Protein AF-A0A7Y8I7R6-F1 (afdb_monomer_lite)

Sequence (196 aa):
MGAFELSAIYGFSADNIWCAGAFVNDNPTPLPTFIHQSLIIHFNGTKWETINSPKGDLLTRLWGSASDDIWAWGMENSLFHYDGTSWIKDSIELSIPENGGFQITRICGTSGAAFATDVTLIDYVLNETHYFFTWNNNKWTKADSFVISSTSQEYKFGTRLWMPKDGYLLSYGSEGIFQWSGGGWQKNSTIIQLHV

Radius of gyration: 18.35 Å; chains: 1; bounding box: 47×37×50 Å

Foldseek 3Di:
DFDWDWQEKDAPDLQWIKTKFFGQDCPPPDPDDRLTWIWMWIGRNPDIDTADEDTDHTFNYKDAQDSQWIWTDDPPQAIWTRRNPYIDGAGADDDDPPQKDKDFQDWDDHVQKIKTWIWIDHPPFPKIKIWIWIDRNPHIDTQDIDIDHPVDHDDQFARYWDDDHPDWIWGQHPVGIWTDPPNGIDHDPPPDPPPD

Structure (mmCIF, N/CA/C/O backbone):
data_AF-A0A7Y8I7R6-F1
#
_entry.id   AF-A0A7Y8I7R6-F1
#
loop_
_atom_site.group_PDB
_atom_site.id
_atom_site.type_symbol
_atom_site.label_atom_id
_atom_site.label_alt_id
_atom_site.label_comp_id
_atom_site.label_asym_id
_atom_site.label_entity_id
_atom_site.label_seq_id
_atom_site.pdbx_PDB_ins_code
_atom_site.Cartn_x
_atom_site.Cartn_y
_atom_site.Cartn_z
_atom_site.occupancy
_atom_site.B_iso_or_equiv
_atom_site.auth_seq_id
_atom_site.auth_comp_id
_atom_site.auth_asym_id
_atom_site.auth_atom_id
_atom_site.pdbx_PDB_model_num
ATOM 1 N N . MET A 1 1 ? 20.461 -6.588 -21.588 1.00 49.81 1 MET A N 1
ATOM 2 C CA . MET A 1 1 ? 19.225 -6.355 -20.811 1.00 49.81 1 MET A CA 1
ATOM 3 C C . MET A 1 1 ? 19.657 -5.796 -19.475 1.00 49.81 1 MET A C 1
ATOM 5 O O . MET A 1 1 ? 20.556 -6.389 -18.892 1.00 49.81 1 MET A O 1
ATOM 9 N N . GLY A 1 2 ? 19.108 -4.655 -19.051 1.00 66.06 2 GLY A N 1
ATOM 10 C CA . GLY A 1 2 ? 19.310 -4.174 -17.681 1.00 66.06 2 GLY A CA 1
ATOM 11 C C . GLY A 1 2 ? 18.720 -5.174 -16.688 1.00 66.06 2 GLY A C 1
ATOM 12 O O . GLY A 1 2 ? 17.791 -5.908 -17.041 1.00 66.06 2 GLY A O 1
ATOM 13 N N . ALA A 1 3 ? 19.292 -5.252 -15.491 1.00 83.69 3 ALA A N 1
ATOM 14 C CA . ALA A 1 3 ? 18.741 -6.086 -14.433 1.00 83.69 3 ALA A CA 1
ATOM 15 C C . ALA A 1 3 ? 17.390 -5.512 -13.968 1.00 83.69 3 ALA A C 1
ATOM 17 O O . ALA A 1 3 ? 17.096 -4.332 -14.153 1.00 83.69 3 ALA A O 1
ATOM 18 N N . PHE A 1 4 ? 16.543 -6.348 -13.380 1.00 89.75 4 PHE A N 1
ATOM 19 C CA . PHE A 1 4 ? 15.326 -5.905 -12.708 1.00 8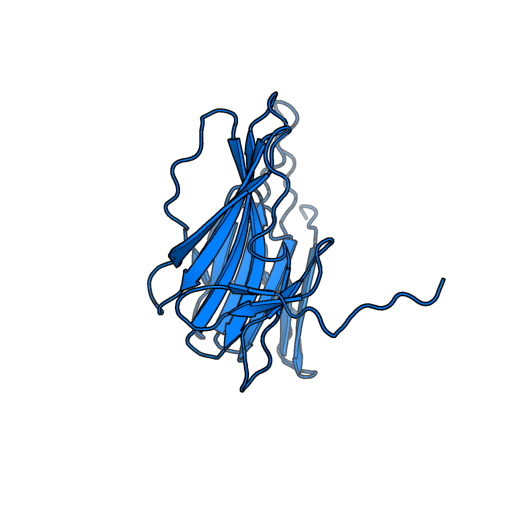9.75 4 PHE A CA 1
ATOM 20 C C . PHE A 1 4 ? 15.176 -6.664 -11.395 1.00 89.75 4 PHE A C 1
ATOM 22 O O . PHE A 1 4 ? 15.692 -7.773 -11.246 1.00 89.75 4 PHE A O 1
ATOM 29 N N . GLU A 1 5 ? 14.443 -6.068 -10.468 1.00 91.81 5 GLU A N 1
ATOM 30 C CA . GLU A 1 5 ? 14.040 -6.670 -9.206 1.00 91.81 5 GLU A CA 1
ATOM 31 C C . GLU A 1 5 ? 12.509 -6.668 -9.126 1.00 91.81 5 GLU A C 1
ATOM 33 O O . GLU A 1 5 ? 11.866 -5.691 -9.514 1.00 91.81 5 GLU A O 1
ATOM 38 N N . LEU A 1 6 ? 11.924 -7.759 -8.623 1.00 95.81 6 LEU A N 1
ATOM 39 C CA . LEU A 1 6 ? 10.518 -7.826 -8.221 1.00 95.81 6 LEU A CA 1
ATOM 40 C C . LEU A 1 6 ? 10.458 -8.012 -6.707 1.00 95.81 6 LEU A C 1
ATOM 42 O O . LEU A 1 6 ? 11.028 -8.966 -6.179 1.00 95.81 6 LEU A O 1
ATOM 46 N N . SER A 1 7 ? 9.741 -7.125 -6.026 1.00 96.56 7 SER A N 1
ATOM 47 C CA . SER A 1 7 ? 9.737 -7.040 -4.560 1.00 96.56 7 SER A CA 1
ATOM 48 C C . SER A 1 7 ? 8.344 -7.261 -3.958 1.00 96.56 7 SER A C 1
ATOM 50 O O . SER A 1 7 ? 8.217 -7.436 -2.745 1.00 96.56 7 SER A O 1
ATOM 52 N N . ALA A 1 8 ? 7.294 -7.277 -4.785 1.00 97.81 8 ALA A N 1
ATOM 53 C CA . ALA A 1 8 ? 5.924 -7.548 -4.364 1.00 97.81 8 ALA A CA 1
ATOM 54 C C . ALA A 1 8 ? 5.156 -8.383 -5.391 1.00 97.81 8 ALA A C 1
ATOM 56 O O . ALA A 1 8 ? 5.368 -8.256 -6.597 1.00 97.81 8 ALA A O 1
ATOM 57 N N . ILE A 1 9 ? 4.217 -9.187 -4.889 1.00 98.25 9 ILE A N 1
ATOM 58 C CA . ILE A 1 9 ? 3.255 -9.963 -5.673 1.00 98.25 9 ILE A CA 1
ATOM 59 C C . ILE A 1 9 ? 1.884 -9.915 -4.988 1.00 98.25 9 ILE A C 1
ATOM 61 O O . ILE A 1 9 ? 1.799 -9.993 -3.761 1.00 98.25 9 ILE A O 1
ATOM 65 N N . TYR A 1 10 ? 0.815 -9.779 -5.770 1.00 97.88 10 TYR A N 1
ATOM 66 C CA . TYR A 1 10 ? -0.568 -9.803 -5.296 1.00 97.88 10 TYR A CA 1
ATOM 67 C C . TYR A 1 10 ? -1.469 -10.483 -6.330 1.00 97.88 10 TYR A C 1
ATOM 69 O O . TYR A 1 10 ? -1.320 -10.242 -7.523 1.00 97.88 10 TYR A O 1
ATOM 77 N N . GLY A 1 11 ? -2.401 -11.333 -5.896 1.00 97.19 11 GLY A N 1
ATOM 78 C CA . GLY A 1 11 ? -3.273 -12.092 -6.795 1.00 97.19 11 GLY A CA 1
ATOM 79 C C . GLY A 1 11 ? -4.742 -11.991 -6.407 1.00 97.19 11 GLY A C 1
ATOM 80 O O . GLY A 1 11 ? -5.080 -12.118 -5.232 1.00 97.19 11 GLY A O 1
ATOM 81 N N . PHE A 1 12 ? -5.605 -11.805 -7.405 1.00 96.38 12 PHE A N 1
ATOM 82 C CA . PHE A 1 12 ? -7.066 -11.836 -7.254 1.00 96.38 12 PHE A CA 1
ATOM 83 C C . PHE A 1 12 ? -7.661 -13.187 -7.662 1.00 96.38 12 PHE A C 1
ATOM 85 O O . PHE A 1 12 ? -8.708 -13.591 -7.159 1.00 96.38 12 PHE A O 1
ATOM 92 N N . SER A 1 13 ? -6.996 -13.892 -8.577 1.00 97.44 13 SER A N 1
ATOM 93 C CA . SER A 1 13 ? -7.346 -15.235 -9.037 1.00 97.44 13 SER A CA 1
ATOM 94 C C . SER A 1 13 ? -6.110 -15.916 -9.635 1.00 97.44 13 SER A C 1
ATOM 96 O O . SER A 1 13 ? -5.041 -15.309 -9.716 1.00 97.44 13 SER A O 1
ATOM 98 N N . ALA A 1 14 ? -6.250 -17.167 -10.085 1.00 97.38 14 ALA A N 1
ATOM 99 C CA . ALA A 1 14 ? -5.183 -17.872 -10.803 1.00 97.38 14 ALA A CA 1
ATOM 100 C C . ALA A 1 14 ? -4.765 -17.166 -12.110 1.00 97.38 14 ALA A C 1
ATOM 102 O O . ALA A 1 14 ? -3.627 -17.319 -12.544 1.00 97.38 14 ALA A O 1
ATOM 103 N N . ASP A 1 15 ? -5.658 -16.349 -12.679 1.00 97.94 15 ASP A N 1
ATOM 104 C CA . ASP A 1 15 ? -5.482 -15.683 -13.972 1.00 97.94 15 ASP A CA 1
ATOM 105 C C . ASP A 1 15 ? -5.319 -14.162 -13.850 1.00 97.94 15 ASP A C 1
ATOM 107 O O . ASP A 1 15 ? -5.349 -13.443 -14.846 1.00 97.94 15 ASP A O 1
ATOM 111 N N . ASN A 1 16 ? -5.187 -13.645 -12.626 1.00 98.00 16 ASN A N 1
ATOM 112 C CA . ASN A 1 16 ? -5.031 -12.218 -12.379 1.00 98.00 16 ASN A CA 1
ATOM 113 C C . ASN A 1 16 ? -4.055 -11.992 -11.225 1.00 98.00 16 ASN A C 1
ATOM 115 O O . ASN A 1 16 ? -4.441 -11.996 -10.050 1.00 98.00 16 ASN A O 1
ATOM 119 N N . ILE A 1 17 ? -2.782 -11.828 -11.587 1.00 98.50 17 ILE A N 1
ATOM 120 C CA . ILE A 1 17 ? -1.671 -11.665 -10.647 1.00 98.50 17 ILE A CA 1
ATOM 121 C C . ILE A 1 17 ? -0.835 -10.461 -11.062 1.00 98.50 17 ILE A C 1
ATOM 123 O O . ILE A 1 17 ? -0.457 -10.324 -12.221 1.00 98.50 17 ILE A O 1
ATOM 127 N N . TRP A 1 18 ? -0.513 -9.609 -10.101 1.00 98.56 18 TRP A N 1
ATOM 128 C CA . TRP A 1 18 ? 0.294 -8.412 -10.271 1.00 98.56 18 TRP A CA 1
ATOM 129 C C . TRP A 1 18 ? 1.609 -8.561 -9.521 1.00 98.56 18 TRP A C 1
ATOM 131 O O . TRP A 1 18 ? 1.626 -9.003 -8.372 1.00 98.56 18 TRP A O 1
ATOM 141 N N . CYS A 1 19 ? 2.699 -8.150 -10.156 1.00 98.44 19 CYS A N 1
ATOM 142 C CA . CYS A 1 19 ? 4.016 -8.025 -9.551 1.00 98.44 19 CYS A CA 1
ATOM 143 C C . CYS A 1 19 ? 4.498 -6.581 -9.673 1.00 98.44 19 CYS A C 1
ATOM 145 O O . CYS A 1 19 ? 4.256 -5.927 -10.689 1.00 98.44 19 CYS A O 1
ATOM 147 N N . ALA A 1 20 ? 5.209 -6.105 -8.656 1.00 98.06 20 ALA A N 1
ATOM 148 C CA . ALA A 1 20 ? 5.811 -4.780 -8.655 1.00 98.06 20 ALA A CA 1
ATOM 149 C C . ALA A 1 20 ? 7.268 -4.833 -8.185 1.00 98.06 20 ALA A C 1
ATOM 151 O O . ALA A 1 20 ? 7.662 -5.725 -7.426 1.00 98.06 20 ALA A O 1
ATOM 152 N N . GLY A 1 21 ? 8.059 -3.879 -8.659 1.00 96.19 21 GLY A N 1
ATOM 153 C CA . GLY A 1 21 ? 9.476 -3.754 -8.346 1.00 96.19 21 GLY A CA 1
ATOM 154 C C . GLY A 1 21 ? 10.104 -2.585 -9.095 1.00 96.19 21 GLY A C 1
ATOM 155 O O . GLY A 1 21 ? 9.470 -1.537 -9.247 1.00 96.19 21 GLY A O 1
ATOM 156 N N . ALA A 1 22 ? 11.330 -2.767 -9.584 1.00 93.44 22 ALA A N 1
ATOM 157 C CA . ALA A 1 22 ? 12.017 -1.775 -10.405 1.00 93.44 22 ALA A CA 1
ATOM 158 C C . ALA A 1 22 ? 12.944 -2.397 -11.453 1.00 93.44 22 ALA A C 1
ATOM 160 O O . ALA A 1 22 ? 13.503 -3.478 -11.273 1.00 93.44 22 ALA A O 1
ATOM 161 N N . PHE A 1 23 ? 13.169 -1.655 -12.534 1.00 89.62 23 PHE A N 1
ATOM 162 C CA . PHE A 1 23 ? 14.374 -1.816 -13.334 1.00 89.62 23 PHE A CA 1
ATOM 163 C C . PHE A 1 23 ? 15.576 -1.290 -12.552 1.00 89.62 23 PHE A C 1
ATOM 165 O O . PHE A 1 23 ? 15.547 -0.178 -12.020 1.00 89.62 23 PHE A O 1
ATOM 172 N N . VAL A 1 24 ? 16.638 -2.087 -12.525 1.00 81.31 24 VAL A N 1
ATOM 173 C CA . VAL A 1 24 ? 17.928 -1.732 -11.946 1.00 81.31 24 VAL A CA 1
ATOM 174 C C . VAL A 1 24 ? 18.811 -1.269 -13.095 1.00 81.31 24 VAL A C 1
ATOM 176 O O . VAL A 1 24 ? 19.348 -2.068 -13.866 1.00 81.31 24 VAL A O 1
ATOM 179 N N . ASN A 1 25 ? 18.907 0.048 -13.243 1.00 72.31 25 ASN A N 1
ATOM 180 C CA . ASN A 1 25 ? 19.838 0.659 -14.177 1.00 72.31 25 ASN A CA 1
ATOM 181 C C . ASN A 1 25 ? 21.096 1.073 -13.410 1.00 72.31 25 ASN A C 1
ATOM 183 O O . ASN A 1 25 ? 21.011 1.817 -12.429 1.00 72.31 25 ASN A O 1
ATOM 187 N N . ASP A 1 26 ? 22.256 0.633 -13.888 1.00 62.47 26 ASP A N 1
ATOM 188 C CA . ASP A 1 26 ? 23.538 1.132 -13.405 1.00 62.47 26 ASP A CA 1
ATOM 189 C C . ASP A 1 26 ? 23.721 2.572 -13.903 1.00 62.47 26 ASP A C 1
ATOM 191 O O . ASP A 1 26 ? 23.747 2.811 -15.113 1.00 62.47 26 ASP A O 1
ATOM 195 N N . ASN A 1 27 ? 23.862 3.545 -12.998 1.00 57.94 27 ASN A N 1
ATOM 196 C CA . ASN A 1 27 ? 24.415 4.844 -13.367 1.00 57.94 27 ASN A CA 1
ATOM 197 C C . ASN A 1 27 ? 25.946 4.765 -13.250 1.00 57.94 27 ASN A C 1
ATOM 199 O O . ASN A 1 27 ? 26.466 4.643 -12.137 1.00 57.94 27 ASN A O 1
ATOM 203 N N . PRO A 1 28 ? 26.694 4.813 -14.366 1.00 56.56 28 PRO A N 1
ATOM 204 C CA . PRO A 1 28 ? 28.130 4.573 -14.331 1.00 56.56 28 PRO A CA 1
ATOM 205 C C . PRO A 1 28 ? 28.930 5.677 -13.621 1.00 56.56 28 PRO A C 1
ATOM 207 O O . PRO A 1 28 ? 30.073 5.416 -13.254 1.00 56.56 28 PRO A O 1
ATOM 210 N N . THR A 1 29 ? 28.384 6.882 -13.389 1.00 62.47 29 THR A N 1
ATOM 211 C CA . THR A 1 29 ? 29.135 7.981 -12.744 1.00 62.47 29 THR A CA 1
ATOM 212 C C . THR A 1 29 ? 28.234 9.091 -12.165 1.00 62.47 29 THR A C 1
ATOM 214 O O . THR A 1 29 ? 27.512 9.702 -12.958 1.00 62.47 29 THR A O 1
ATOM 217 N N . PRO A 1 30 ? 28.341 9.486 -10.870 1.00 58.22 30 PRO A N 1
ATOM 218 C CA . PRO A 1 30 ? 29.069 8.882 -9.738 1.00 58.22 30 PRO A CA 1
ATOM 219 C C . PRO A 1 30 ? 28.189 8.002 -8.807 1.00 58.22 30 PRO A C 1
ATOM 221 O O . PRO A 1 30 ? 26.963 8.104 -8.800 1.00 58.22 30 PRO A O 1
ATOM 224 N N . LEU A 1 31 ? 28.839 7.140 -8.006 1.00 53.91 31 LEU A N 1
ATOM 225 C CA . LEU A 1 31 ? 28.222 6.165 -7.082 1.00 53.91 31 LEU A CA 1
ATOM 226 C C . LEU A 1 31 ? 27.650 6.791 -5.785 1.00 53.91 31 LEU A C 1
ATOM 228 O O . LEU A 1 31 ? 28.237 7.753 -5.290 1.00 53.91 31 LEU A O 1
ATOM 232 N N . PRO A 1 32 ? 26.627 6.172 -5.151 1.00 50.09 32 PRO A N 1
ATOM 233 C CA . PRO A 1 32 ? 25.745 5.134 -5.681 1.00 50.09 32 PRO A CA 1
ATOM 234 C C . PRO A 1 32 ? 24.458 5.788 -6.208 1.00 50.09 32 PRO A C 1
ATOM 236 O O . PRO A 1 32 ? 23.765 6.487 -5.479 1.00 50.09 32 PRO A O 1
ATOM 239 N N . THR A 1 33 ? 24.126 5.587 -7.479 1.00 53.28 33 THR A N 1
ATOM 240 C CA . THR A 1 33 ? 22.912 6.159 -8.081 1.00 53.28 33 THR A CA 1
ATOM 241 C C . THR A 1 33 ? 22.178 5.080 -8.865 1.00 53.28 33 THR A C 1
ATOM 243 O O . THR A 1 33 ? 22.055 5.155 -10.084 1.00 53.28 33 THR A O 1
ATOM 246 N N . PHE A 1 34 ? 21.701 4.037 -8.175 1.00 55.78 34 PHE A N 1
ATOM 247 C CA . PHE A 1 34 ? 20.633 3.226 -8.757 1.00 55.78 34 PHE A CA 1
ATOM 248 C C . PHE A 1 34 ? 19.481 4.181 -9.061 1.00 55.78 34 PHE A C 1
ATOM 250 O O . PHE A 1 34 ? 18.872 4.731 -8.149 1.00 55.78 34 PHE A O 1
ATOM 257 N N . ILE A 1 35 ? 19.219 4.432 -10.341 1.00 65.44 35 ILE A N 1
ATOM 258 C CA . ILE A 1 35 ? 17.983 5.088 -10.751 1.00 65.44 35 ILE A CA 1
ATOM 259 C C . ILE A 1 35 ? 16.966 3.973 -10.936 1.00 65.44 35 ILE A C 1
ATOM 261 O O . ILE A 1 35 ? 16.763 3.459 -12.041 1.00 65.44 35 ILE A O 1
ATOM 265 N N . HIS A 1 36 ? 16.389 3.528 -9.820 1.00 75.19 36 HIS A N 1
ATOM 266 C CA . HIS A 1 36 ? 15.265 2.616 -9.894 1.00 75.19 36 HIS A CA 1
ATOM 267 C C . HIS A 1 36 ? 14.171 3.289 -10.711 1.00 75.19 36 HIS A C 1
ATOM 269 O O . HIS A 1 36 ? 13.763 4.418 -10.445 1.00 75.19 36 HIS A O 1
ATOM 275 N N . GLN A 1 37 ? 13.723 2.586 -11.741 1.00 88.50 37 GLN A N 1
ATOM 276 C CA . GLN A 1 37 ? 12.507 2.940 -12.443 1.00 88.50 37 GLN A CA 1
ATOM 277 C C . GLN A 1 37 ? 11.466 1.897 -12.078 1.00 88.50 37 GLN A C 1
ATOM 279 O O . GLN A 1 37 ? 11.657 0.719 -12.374 1.00 88.50 37 GLN A O 1
ATOM 284 N N . SER A 1 38 ? 10.377 2.339 -11.458 1.00 93.31 38 SER A N 1
ATOM 285 C CA . SER A 1 38 ? 9.219 1.517 -11.119 1.00 93.31 38 SER A CA 1
ATOM 286 C C . SER A 1 38 ? 8.830 0.564 -12.256 1.00 93.31 38 SER A C 1
ATOM 288 O O . SER A 1 38 ? 8.756 0.948 -13.427 1.00 93.31 38 SER A O 1
ATOM 290 N N . LEU A 1 39 ? 8.577 -0.690 -11.889 1.00 95.56 39 LEU A N 1
ATOM 291 C CA . LEU A 1 39 ? 8.193 -1.773 -12.788 1.00 95.56 39 LEU A CA 1
ATOM 292 C C . LEU A 1 39 ? 6.917 -2.426 -12.265 1.00 95.56 39 LEU A C 1
ATOM 294 O O . LEU A 1 39 ? 6.850 -2.809 -11.097 1.00 95.56 39 LEU A O 1
ATOM 298 N N . ILE A 1 40 ? 5.933 -2.589 -13.149 1.00 97.75 40 ILE A N 1
ATOM 299 C CA . ILE A 1 40 ? 4.712 -3.353 -12.899 1.00 97.75 40 ILE A CA 1
ATOM 300 C C . ILE A 1 40 ? 4.573 -4.418 -13.986 1.00 97.75 40 ILE A C 1
ATOM 302 O O . ILE A 1 40 ? 4.748 -4.138 -15.174 1.00 97.75 40 ILE A O 1
ATOM 306 N N . ILE A 1 41 ? 4.269 -5.648 -13.577 1.00 97.88 41 ILE A N 1
ATOM 307 C CA . ILE A 1 41 ? 4.030 -6.785 -14.471 1.00 97.88 41 ILE A CA 1
ATOM 308 C C . ILE A 1 41 ? 2.698 -7.430 -14.093 1.00 97.88 41 ILE A C 1
ATOM 310 O O . ILE A 1 41 ? 2.410 -7.607 -12.910 1.00 97.88 41 ILE A O 1
ATOM 314 N N . HIS A 1 42 ? 1.899 -7.804 -15.088 1.00 98.38 42 HIS A N 1
ATOM 315 C CA . HIS A 1 42 ? 0.607 -8.462 -14.904 1.00 98.38 42 HIS A CA 1
ATOM 316 C C . HIS A 1 42 ? 0.577 -9.822 -15.599 1.00 98.38 42 HIS A C 1
ATOM 318 O O . HIS A 1 42 ? 1.025 -9.955 -16.738 1.00 98.38 42 HIS A O 1
ATOM 324 N N . PHE A 1 43 ? 0.055 -10.831 -14.909 1.00 98.50 43 PHE A N 1
ATOM 325 C CA . PHE A 1 43 ? -0.324 -12.114 -15.480 1.00 98.50 43 PHE A CA 1
ATOM 326 C C . PHE A 1 43 ? -1.822 -12.126 -15.746 1.00 98.50 43 PHE A C 1
ATOM 328 O O . PHE A 1 43 ? -2.617 -11.964 -14.820 1.00 98.50 43 PHE A O 1
ATOM 335 N N . ASN A 1 44 ? -2.185 -12.377 -17.000 1.00 96.81 44 ASN A N 1
ATOM 336 C CA . ASN A 1 44 ? -3.571 -12.375 -17.472 1.00 96.81 44 ASN A CA 1
ATOM 337 C C . ASN A 1 44 ? -4.178 -13.786 -17.635 1.00 96.81 44 ASN A C 1
ATOM 339 O O . ASN A 1 44 ? -5.128 -13.960 -18.396 1.00 96.81 44 ASN A O 1
ATOM 343 N N . GLY A 1 45 ? -3.574 -14.810 -17.022 1.00 97.62 45 GLY A N 1
ATOM 344 C CA . GLY A 1 45 ? -3.966 -16.218 -17.186 1.00 97.62 45 GLY A CA 1
ATOM 345 C C . GLY A 1 45 ? -3.208 -16.962 -18.283 1.00 97.62 45 GLY A C 1
ATOM 346 O O . GLY A 1 45 ? -3.162 -18.189 -18.283 1.00 97.62 45 GLY A O 1
ATOM 347 N N . THR A 1 46 ? -2.557 -16.245 -19.205 1.00 98.06 46 THR A N 1
ATOM 348 C CA . THR A 1 46 ? -1.832 -16.873 -20.326 1.00 98.06 46 THR A CA 1
ATOM 349 C C . THR A 1 46 ? -0.379 -16.435 -20.440 1.00 98.06 46 THR A C 1
ATOM 351 O O . THR A 1 46 ? 0.476 -17.232 -20.825 1.00 98.06 46 THR A O 1
ATOM 354 N N . LYS A 1 47 ? -0.072 -15.182 -20.095 1.00 98.19 47 LYS A N 1
ATOM 355 C CA . LYS A 1 47 ? 1.276 -14.614 -20.188 1.00 98.19 47 LYS A CA 1
ATOM 356 C C . LYS A 1 47 ? 1.488 -13.512 -19.160 1.00 98.19 47 LYS A C 1
ATOM 358 O O . LYS A 1 47 ? 0.533 -12.898 -18.691 1.00 98.19 47 LYS A O 1
ATOM 363 N N . TRP A 1 48 ? 2.758 -13.278 -18.850 1.00 98.12 48 TRP A N 1
ATOM 364 C CA . TRP A 1 48 ? 3.224 -12.123 -18.093 1.00 98.12 48 TRP A CA 1
ATOM 365 C C . TRP A 1 48 ? 3.549 -10.979 -19.050 1.00 98.12 48 TRP A C 1
ATOM 367 O O . TRP A 1 48 ? 4.237 -11.194 -20.049 1.00 98.12 48 TRP A O 1
ATOM 377 N N . GLU A 1 49 ? 3.086 -9.773 -18.738 1.00 97.50 49 GLU A N 1
ATOM 378 C CA . GLU A 1 49 ? 3.316 -8.578 -19.550 1.00 97.50 49 GLU A CA 1
ATOM 379 C C . GLU A 1 49 ? 3.737 -7.402 -18.676 1.00 97.50 49 GLU A C 1
ATOM 381 O O . GLU A 1 49 ? 3.168 -7.172 -17.609 1.00 97.50 49 GLU A O 1
ATOM 386 N N . THR A 1 50 ? 4.732 -6.640 -19.131 1.00 96.56 50 THR A N 1
ATOM 387 C CA . THR A 1 50 ? 5.059 -5.349 -18.520 1.00 96.56 50 THR A CA 1
ATOM 388 C C . THR A 1 50 ? 3.929 -4.367 -18.792 1.00 96.56 50 THR A C 1
ATOM 390 O O . THR A 1 50 ? 3.510 -4.196 -19.937 1.00 96.56 50 THR A O 1
ATOM 393 N N . ILE A 1 51 ? 3.463 -3.704 -17.739 1.00 96.94 51 ILE A N 1
ATOM 394 C CA . ILE A 1 51 ? 2.389 -2.721 -17.808 1.00 96.94 51 ILE A CA 1
ATOM 395 C C . ILE A 1 51 ? 2.986 -1.319 -17.779 1.00 96.94 51 ILE A C 1
ATOM 397 O O . ILE A 1 51 ? 3.887 -1.026 -16.992 1.00 96.94 51 ILE A O 1
ATOM 401 N N . ASN A 1 52 ? 2.471 -0.440 -18.639 1.00 94.50 52 ASN A N 1
ATOM 402 C CA . ASN A 1 52 ? 2.825 0.972 -18.596 1.00 94.50 52 ASN A CA 1
ATOM 403 C C . ASN A 1 52 ? 2.361 1.570 -17.265 1.00 94.50 52 ASN A C 1
ATOM 405 O O . ASN A 1 52 ? 1.175 1.536 -16.938 1.00 94.50 52 ASN A O 1
ATOM 409 N N . SER A 1 53 ? 3.300 2.149 -16.525 1.00 94.50 53 SER A N 1
ATOM 410 C CA . SER A 1 53 ? 3.044 2.813 -15.253 1.00 94.50 53 SER A CA 1
ATOM 411 C C . SER A 1 53 ? 3.744 4.172 -15.199 1.00 94.50 53 SER A C 1
ATOM 413 O O . SER A 1 53 ? 4.683 4.421 -15.967 1.00 94.50 53 SER A O 1
ATOM 415 N N . PRO A 1 54 ? 3.346 5.057 -14.272 1.00 93.88 54 PRO A N 1
ATOM 416 C CA . PRO A 1 54 ? 4.096 6.265 -13.981 1.00 93.88 54 PRO A CA 1
ATOM 417 C C . PRO A 1 54 ? 5.541 5.949 -13.592 1.00 93.88 54 PRO A C 1
ATOM 419 O O . PRO A 1 54 ? 5.871 4.835 -13.173 1.00 93.88 54 PRO A O 1
ATOM 422 N N . LYS A 1 55 ? 6.402 6.964 -13.702 1.00 90.06 55 LYS A N 1
ATOM 423 C CA . LYS A 1 55 ? 7.788 6.884 -13.236 1.00 90.06 55 LYS A CA 1
ATOM 424 C C . LYS A 1 55 ? 7.866 7.149 -11.728 1.00 90.06 55 LYS A C 1
ATOM 426 O O . LYS A 1 55 ? 7.369 8.166 -11.226 1.00 90.06 55 LYS A O 1
ATOM 431 N N . GLY A 1 56 ? 8.539 6.251 -11.030 1.00 89.75 56 GLY A N 1
ATOM 432 C CA . GLY A 1 56 ? 8.902 6.339 -9.620 1.00 89.75 56 GLY A CA 1
ATOM 433 C C . GLY A 1 56 ? 10.079 5.416 -9.327 1.00 89.75 56 GLY A C 1
ATOM 434 O O . GLY A 1 56 ? 10.703 4.912 -10.260 1.00 89.75 56 GLY A O 1
ATOM 435 N N . ASP A 1 57 ? 10.352 5.215 -8.046 1.00 91.12 57 ASP A N 1
ATOM 436 C CA . ASP A 1 57 ? 11.420 4.353 -7.538 1.00 91.12 57 ASP A CA 1
ATOM 437 C C . ASP A 1 57 ? 10.899 2.918 -7.305 1.00 91.12 57 ASP A C 1
ATOM 439 O O . ASP A 1 57 ? 9.828 2.531 -7.789 1.00 91.12 57 ASP A O 1
ATOM 443 N N . LEU A 1 58 ? 11.655 2.112 -6.564 1.00 92.88 58 LEU A N 1
ATOM 444 C CA . LEU A 1 58 ? 11.345 0.746 -6.187 1.00 92.88 58 LEU A CA 1
ATOM 445 C C . LEU A 1 58 ? 9.990 0.636 -5.488 1.00 92.88 58 LEU A C 1
ATOM 447 O O . LEU A 1 58 ? 9.802 1.094 -4.357 1.00 92.88 58 LEU A O 1
ATOM 451 N N . LEU A 1 59 ? 9.063 -0.060 -6.146 1.00 95.94 59 LEU A N 1
ATOM 452 C CA . LEU A 1 59 ? 7.788 -0.471 -5.570 1.00 95.94 59 LEU A CA 1
ATOM 453 C C . LEU A 1 59 ? 8.000 -1.746 -4.756 1.00 95.94 59 LEU A C 1
ATOM 455 O O . LEU A 1 59 ? 8.348 -2.793 -5.294 1.00 95.94 59 LEU A O 1
ATOM 459 N N . THR A 1 60 ? 7.779 -1.668 -3.448 1.00 96.56 60 THR A N 1
ATOM 460 C CA . THR A 1 60 ? 8.064 -2.783 -2.532 1.00 96.56 60 THR A CA 1
ATOM 461 C C . THR A 1 60 ? 6.809 -3.484 -2.039 1.00 96.56 60 THR A C 1
ATOM 463 O O . THR A 1 60 ? 6.908 -4.508 -1.360 1.00 96.56 60 THR A O 1
ATOM 466 N N . ARG A 1 61 ? 5.621 -2.945 -2.326 1.00 97.06 61 ARG A N 1
ATOM 467 C CA . ARG A 1 61 ? 4.347 -3.446 -1.810 1.00 97.06 61 ARG A CA 1
ATOM 468 C C . ARG A 1 61 ? 3.234 -3.308 -2.842 1.00 97.06 61 ARG A C 1
ATOM 470 O O . ARG A 1 61 ? 3.228 -2.376 -3.641 1.00 97.06 61 ARG A O 1
ATOM 477 N N . LEU A 1 62 ? 2.283 -4.234 -2.755 1.00 97.88 62 LEU A N 1
ATOM 478 C CA . LEU A 1 62 ? 1.026 -4.240 -3.493 1.00 97.88 62 LEU A CA 1
ATOM 479 C C . LEU A 1 62 ? -0.122 -4.566 -2.538 1.00 97.88 62 LEU A C 1
ATOM 481 O O . LEU A 1 62 ? 0.029 -5.376 -1.619 1.00 97.88 62 LEU A O 1
ATOM 485 N N . TRP A 1 63 ? -1.273 -3.963 -2.791 1.00 96.56 63 TRP A N 1
ATOM 486 C CA . TRP A 1 63 ? -2.555 -4.316 -2.194 1.00 96.56 63 TRP A CA 1
ATOM 487 C C . TRP A 1 63 ? -3.662 -3.970 -3.188 1.00 96.56 63 TRP A C 1
ATOM 489 O O . TRP A 1 63 ? -3.518 -3.006 -3.925 1.00 96.56 63 TRP A O 1
ATOM 499 N N . GLY A 1 64 ? -4.777 -4.693 -3.202 1.00 94.88 64 GLY A N 1
ATOM 500 C CA . GLY A 1 64 ? -5.954 -4.230 -3.930 1.00 94.88 64 GLY A CA 1
ATOM 501 C C . GLY A 1 64 ? -7.247 -4.765 -3.344 1.00 94.88 64 GLY A C 1
ATOM 502 O O . GLY A 1 64 ? -7.275 -5.836 -2.733 1.00 94.88 64 GLY A O 1
ATOM 503 N N . SER A 1 65 ? -8.313 -3.989 -3.506 1.00 92.62 65 SER A N 1
ATOM 504 C CA . SER A 1 65 ? -9.656 -4.341 -3.037 1.00 92.62 65 SER A CA 1
ATOM 505 C C . SER A 1 65 ? -10.433 -5.143 -4.086 1.00 92.62 65 SER A C 1
ATOM 507 O O . SER A 1 65 ? -11.280 -5.973 -3.743 1.00 92.62 65 SER A O 1
ATOM 509 N N . ALA A 1 66 ? -10.111 -4.912 -5.358 1.00 93.81 66 ALA A N 1
ATOM 510 C CA . ALA A 1 66 ? -10.680 -5.545 -6.534 1.00 93.81 66 ALA A CA 1
ATOM 511 C C . ALA A 1 66 ? -9.664 -5.498 -7.689 1.00 93.81 66 ALA A C 1
ATOM 513 O O . ALA A 1 66 ? -8.654 -4.798 -7.619 1.00 93.81 66 ALA A O 1
ATOM 514 N N . SER A 1 67 ? -9.916 -6.252 -8.763 1.00 95.06 67 SER A N 1
ATOM 515 C CA . SER A 1 67 ? -9.016 -6.310 -9.928 1.00 95.06 67 SER A CA 1
ATOM 516 C C . SER A 1 67 ? -8.852 -4.978 -10.668 1.00 95.06 67 SER A C 1
ATOM 518 O O . SER A 1 67 ? -7.982 -4.863 -11.527 1.00 95.06 67 SER A O 1
ATOM 520 N N . ASP A 1 68 ? -9.709 -4.013 -10.363 1.00 94.44 68 ASP A N 1
ATOM 521 C CA . ASP A 1 68 ? -9.790 -2.660 -10.901 1.00 94.44 68 ASP A CA 1
ATOM 522 C C . ASP A 1 68 ? -9.513 -1.571 -9.847 1.00 94.44 68 ASP A C 1
ATOM 524 O O . ASP A 1 68 ? -9.718 -0.396 -10.118 1.00 94.44 68 ASP A O 1
ATOM 528 N N . ASP A 1 69 ? -9.029 -1.941 -8.659 1.00 95.06 69 ASP A N 1
ATOM 529 C CA . ASP A 1 69 ? -8.670 -1.005 -7.587 1.00 95.06 69 ASP A CA 1
ATOM 530 C C . ASP A 1 69 ? -7.460 -1.554 -6.819 1.00 95.06 69 ASP A C 1
ATOM 532 O O . ASP A 1 69 ? -7.582 -2.369 -5.892 1.00 95.06 69 ASP A O 1
ATOM 536 N N . ILE A 1 70 ? -6.267 -1.156 -7.274 1.00 96.94 70 ILE A N 1
ATOM 537 C CA . ILE A 1 70 ? -4.979 -1.696 -6.816 1.00 96.94 70 ILE A CA 1
ATOM 538 C C . ILE A 1 70 ? -4.039 -0.554 -6.455 1.00 96.94 70 ILE A C 1
ATOM 540 O O . ILE A 1 70 ? -3.861 0.388 -7.213 1.00 96.94 70 ILE A O 1
ATOM 544 N N . TRP A 1 71 ? -3.364 -0.676 -5.325 1.00 97.50 71 TRP A N 1
ATOM 545 C CA . TRP A 1 71 ? -2.341 0.240 -4.855 1.00 97.50 71 TRP A CA 1
ATOM 546 C C . TRP A 1 71 ? -0.968 -0.424 -4.890 1.00 97.50 71 TRP A C 1
ATOM 548 O O . TRP A 1 71 ? -0.787 -1.543 -4.403 1.00 97.50 71 TRP A O 1
ATOM 558 N N . ALA A 1 72 ? 0.016 0.299 -5.414 1.00 97.94 72 ALA A N 1
ATOM 559 C CA . ALA A 1 72 ? 1.426 -0.061 -5.362 1.00 97.94 72 ALA A CA 1
ATOM 560 C C . ALA A 1 72 ? 2.198 1.057 -4.669 1.00 97.94 72 ALA A C 1
ATOM 562 O O . ALA A 1 72 ? 1.995 2.228 -4.978 1.00 97.94 72 ALA A O 1
ATOM 563 N N . TRP A 1 73 ? 3.091 0.724 -3.741 1.00 96.50 73 TRP A N 1
ATOM 564 C CA . TRP A 1 73 ? 3.896 1.747 -3.076 1.00 96.50 73 TRP A CA 1
ATOM 565 C C . TRP A 1 73 ? 5.288 1.259 -2.691 1.00 96.50 73 TRP A C 1
ATOM 567 O O . TRP A 1 73 ? 5.567 0.055 -2.648 1.00 96.50 73 TRP A O 1
ATOM 577 N N . GLY A 1 74 ? 6.187 2.203 -2.424 1.00 93.50 74 GLY A N 1
ATOM 578 C CA . GLY A 1 74 ? 7.563 1.899 -2.057 1.00 93.50 74 GLY A CA 1
ATOM 579 C C . GLY A 1 74 ? 8.409 3.126 -1.741 1.00 93.50 74 GLY A C 1
ATOM 580 O O . GLY A 1 74 ? 7.962 4.014 -1.020 1.00 93.50 74 GLY A O 1
ATOM 581 N N . MET A 1 75 ? 9.655 3.124 -2.213 1.00 89.00 75 MET A N 1
ATOM 582 C CA . MET A 1 75 ? 10.662 4.139 -1.883 1.00 89.00 75 MET A CA 1
ATOM 583 C C . MET A 1 75 ? 10.351 5.505 -2.514 1.00 89.00 75 MET A C 1
ATOM 585 O O . MET A 1 75 ? 9.557 5.598 -3.455 1.00 89.00 75 MET A O 1
ATOM 589 N N . GLU A 1 76 ? 10.981 6.565 -1.991 1.00 84.12 76 GLU A N 1
ATOM 590 C CA . GLU A 1 76 ? 10.932 7.931 -2.548 1.00 84.12 76 GLU A CA 1
ATOM 591 C C . GLU A 1 76 ? 9.499 8.438 -2.805 1.00 84.12 76 GLU A C 1
ATOM 593 O O . GLU A 1 76 ? 9.189 9.022 -3.847 1.00 84.12 76 GLU A O 1
ATOM 598 N N . ASN A 1 77 ? 8.582 8.160 -1.869 1.00 81.19 77 ASN A N 1
ATOM 599 C CA . ASN A 1 77 ? 7.161 8.520 -1.965 1.00 81.19 77 ASN A CA 1
ATOM 600 C C . ASN A 1 77 ? 6.462 7.983 -3.228 1.00 81.19 77 ASN A C 1
ATOM 602 O O . ASN A 1 77 ? 5.494 8.569 -3.718 1.00 81.19 77 ASN A O 1
ATOM 606 N N . SER A 1 78 ? 6.942 6.864 -3.775 1.00 91.69 78 SER A N 1
ATOM 607 C CA . SER A 1 78 ? 6.274 6.183 -4.880 1.00 91.69 78 SER A CA 1
ATOM 608 C C . SER A 1 78 ? 4.977 5.568 -4.368 1.00 91.69 78 SER A C 1
ATOM 610 O O . SER A 1 78 ? 5.008 4.609 -3.599 1.00 91.69 78 SER A O 1
ATOM 612 N N . LEU A 1 79 ? 3.847 6.134 -4.789 1.00 95.50 79 LEU A N 1
ATOM 613 C CA . LEU A 1 79 ? 2.495 5.690 -4.467 1.00 95.50 79 LEU A CA 1
ATOM 614 C C . LEU A 1 79 ? 1.658 5.734 -5.741 1.00 95.50 79 LEU A C 1
ATOM 616 O O . LEU A 1 79 ? 1.408 6.815 -6.268 1.00 95.50 79 LEU A O 1
ATOM 620 N N . PHE A 1 80 ? 1.266 4.577 -6.259 1.00 96.81 80 PHE A N 1
ATOM 621 C CA . PHE A 1 80 ? 0.492 4.457 -7.489 1.00 96.81 80 PHE A CA 1
ATOM 622 C C . PHE A 1 80 ? -0.848 3.772 -7.227 1.00 96.81 80 PHE A C 1
ATOM 624 O O . PHE A 1 80 ? -0.921 2.834 -6.430 1.00 96.81 80 PHE A O 1
ATOM 631 N N . HIS A 1 81 ? -1.871 4.202 -7.961 1.00 96.69 81 HIS A N 1
ATOM 632 C CA . HIS A 1 81 ? -3.217 3.636 -7.949 1.00 96.69 81 HIS A CA 1
ATOM 633 C C . HIS A 1 81 ? -3.603 3.161 -9.349 1.00 96.69 81 HIS A C 1
ATOM 635 O O . HIS A 1 81 ? -3.420 3.886 -10.323 1.00 96.69 81 HIS A O 1
ATOM 641 N N . TYR A 1 82 ? -4.091 1.932 -9.460 1.00 96.69 82 TYR A N 1
ATOM 642 C CA . TYR A 1 82 ? -4.716 1.393 -10.658 1.00 96.69 82 TYR A CA 1
ATOM 643 C C . TYR A 1 82 ? -6.221 1.588 -10.551 1.00 96.69 82 TYR A C 1
ATOM 645 O O . TYR A 1 82 ? -6.848 1.000 -9.671 1.00 96.69 82 TYR A O 1
ATOM 653 N N . ASP A 1 83 ? -6.781 2.371 -11.467 1.00 93.69 83 ASP A N 1
ATOM 654 C CA . ASP A 1 83 ? -8.198 2.755 -11.485 1.00 93.69 83 ASP A CA 1
ATOM 655 C C . ASP A 1 83 ? -9.088 1.816 -12.324 1.00 93.69 83 ASP A C 1
ATOM 657 O O . ASP A 1 83 ? -10.200 2.172 -12.717 1.00 93.69 83 ASP A O 1
ATOM 661 N N . GLY A 1 84 ? -8.566 0.640 -12.687 1.00 94.50 84 GLY A N 1
ATOM 662 C CA . GLY A 1 84 ? -9.222 -0.298 -13.597 1.00 94.50 84 GLY A CA 1
ATOM 663 C C . GLY A 1 84 ? -8.836 -0.117 -15.059 1.00 94.50 84 GLY A C 1
ATOM 664 O O . GLY A 1 84 ? -9.051 -1.032 -15.857 1.00 94.50 84 GLY A O 1
ATOM 665 N N . THR A 1 85 ? -8.213 1.009 -15.407 1.00 95.12 85 THR A N 1
ATOM 666 C CA . THR A 1 85 ? -7.796 1.319 -16.779 1.00 95.12 85 THR A CA 1
ATOM 667 C C . THR A 1 85 ? -6.311 1.634 -16.892 1.00 95.12 85 THR A C 1
ATOM 669 O O . THR A 1 85 ? -5.659 1.200 -17.844 1.00 95.12 85 THR A O 1
ATOM 672 N N . SER A 1 86 ? -5.753 2.372 -15.934 1.00 96.06 86 SER A N 1
ATOM 673 C CA . SER A 1 86 ? -4.371 2.826 -15.965 1.00 96.06 86 SER A CA 1
ATOM 674 C C . SER A 1 86 ? -3.801 3.006 -14.562 1.00 96.06 86 SER A C 1
ATOM 676 O O . SER A 1 86 ? -4.527 3.205 -13.592 1.00 96.06 86 SER A O 1
ATOM 678 N N . TRP A 1 87 ? -2.476 2.922 -14.455 1.00 97.62 87 TRP A N 1
ATOM 679 C CA . TRP A 1 87 ? -1.766 3.294 -13.236 1.00 97.62 87 TRP A CA 1
ATOM 680 C C . TRP A 1 87 ? -1.546 4.808 -13.201 1.00 97.62 87 TRP A C 1
ATOM 682 O O . TRP A 1 87 ? -0.974 5.382 -14.131 1.00 97.62 87 TRP A O 1
ATOM 692 N N . ILE A 1 88 ? -1.943 5.437 -12.102 1.00 95.94 88 ILE A N 1
ATOM 693 C CA . ILE A 1 88 ? -1.833 6.872 -11.838 1.00 95.94 88 ILE A CA 1
ATOM 694 C C . ILE A 1 88 ? -0.883 7.074 -10.659 1.00 95.94 88 ILE A C 1
ATOM 696 O O . ILE A 1 88 ? -0.854 6.275 -9.726 1.00 95.94 88 ILE A O 1
ATOM 700 N N . LYS A 1 89 ? -0.056 8.125 -10.716 1.00 93.88 89 LYS A N 1
ATOM 701 C CA . LYS A 1 89 ? 0.819 8.496 -9.599 1.00 93.88 89 LYS A CA 1
ATOM 702 C C . LYS A 1 89 ? 0.036 9.372 -8.635 1.00 93.88 89 LYS A C 1
ATOM 704 O O . LYS A 1 89 ? -0.372 10.467 -9.011 1.00 93.88 89 LYS A O 1
ATOM 709 N N . ASP A 1 90 ? -0.099 8.892 -7.412 1.00 94.06 90 ASP A N 1
ATOM 710 C CA . ASP A 1 90 ? -0.742 9.578 -6.303 1.00 94.06 90 ASP A CA 1
ATOM 711 C C . ASP A 1 90 ? 0.286 10.182 -5.346 1.00 94.06 90 ASP A C 1
ATOM 713 O O . ASP A 1 90 ? 1.491 9.914 -5.415 1.00 94.06 90 ASP A O 1
ATOM 717 N N . SER A 1 91 ? -0.199 11.024 -4.436 1.00 90.88 91 SER A N 1
ATOM 718 C CA . SER A 1 91 ? 0.622 11.613 -3.385 1.00 90.88 91 SER A CA 1
ATOM 719 C C . SER A 1 91 ? -0.169 11.862 -2.103 1.00 90.88 91 SER A C 1
ATOM 721 O O . SER A 1 91 ? -1.393 12.009 -2.096 1.00 90.88 91 SER A O 1
ATOM 723 N N . ILE A 1 92 ? 0.568 11.915 -0.995 1.00 89.88 92 ILE A N 1
ATOM 724 C CA . ILE A 1 92 ? 0.075 12.372 0.299 1.00 89.88 92 ILE A CA 1
ATOM 725 C C . ILE A 1 92 ? 0.734 13.722 0.568 1.00 89.88 92 ILE A C 1
ATOM 727 O O . ILE A 1 92 ? 1.957 13.827 0.632 1.00 89.88 92 ILE A O 1
ATOM 731 N N . GLU A 1 93 ? -0.076 14.766 0.714 1.00 87.25 93 GLU A N 1
ATOM 732 C CA . GLU A 1 93 ? 0.416 16.092 1.080 1.00 87.25 93 GLU A CA 1
ATOM 733 C C . GLU A 1 93 ? 0.758 16.112 2.577 1.00 87.25 93 GLU A C 1
ATOM 735 O O . GLU A 1 93 ? -0.126 16.231 3.430 1.00 87.25 93 GLU A O 1
ATOM 740 N N . LEU A 1 94 ? 2.047 15.995 2.902 1.00 84.88 94 LEU A N 1
ATOM 741 C CA . LEU A 1 94 ? 2.561 16.111 4.265 1.00 84.88 94 LEU A CA 1
ATOM 742 C C . LEU A 1 94 ? 3.817 16.987 4.291 1.00 84.88 94 LEU A C 1
ATOM 744 O O . LEU A 1 94 ? 4.731 16.812 3.490 1.00 84.88 94 LEU A O 1
ATOM 748 N N . SER A 1 95 ? 3.876 17.926 5.235 1.00 83.56 95 SER A N 1
ATOM 749 C CA . SER A 1 95 ? 5.092 18.693 5.511 1.00 83.56 95 SER A CA 1
ATOM 750 C C . SER A 1 95 ? 5.986 17.903 6.462 1.00 83.56 95 SER A C 1
ATOM 752 O O . SER A 1 95 ? 5.682 17.797 7.651 1.00 83.56 95 SER A O 1
ATOM 754 N N . ILE A 1 96 ? 7.079 17.356 5.934 1.00 78.31 96 ILE A N 1
ATOM 755 C CA . ILE A 1 96 ? 8.113 16.663 6.708 1.00 78.31 96 ILE A CA 1
ATOM 756 C C . ILE A 1 96 ? 9.326 17.584 6.925 1.00 78.31 96 ILE A C 1
ATOM 758 O O . ILE A 1 96 ? 9.636 18.388 6.043 1.00 78.31 96 ILE A O 1
ATOM 762 N N . PRO A 1 97 ? 10.003 17.521 8.088 1.00 76.88 97 PRO A N 1
ATOM 763 C CA . PRO A 1 97 ? 11.273 18.220 8.294 1.00 76.88 97 PRO A CA 1
ATOM 764 C C . PRO A 1 97 ? 12.328 17.788 7.265 1.00 76.88 97 PRO A C 1
ATOM 766 O O . PRO A 1 97 ? 12.279 16.658 6.791 1.00 76.88 97 PRO A O 1
ATOM 769 N N . GLU A 1 98 ? 13.315 18.642 6.969 1.00 75.81 98 GLU A N 1
ATOM 770 C CA . GLU A 1 98 ? 14.361 18.357 5.960 1.00 75.81 98 GLU A CA 1
ATOM 771 C C . GLU A 1 98 ? 15.155 17.065 6.228 1.00 75.81 98 GLU A C 1
ATOM 773 O O . GLU A 1 98 ? 15.611 16.426 5.287 1.00 75.81 98 GLU A O 1
ATOM 778 N N . ASN A 1 99 ? 15.265 16.646 7.493 1.00 76.00 99 ASN A N 1
ATOM 779 C CA . ASN A 1 99 ? 15.925 15.399 7.909 1.00 76.00 99 ASN A CA 1
ATOM 780 C C . ASN A 1 99 ? 14.914 14.311 8.320 1.00 76.00 99 ASN A C 1
ATOM 782 O O . ASN A 1 99 ? 15.203 13.460 9.161 1.00 76.00 99 ASN A O 1
ATOM 786 N N . GLY A 1 100 ? 13.679 14.423 7.833 1.00 74.81 100 GLY A N 1
ATOM 787 C CA . GLY A 1 100 ? 12.601 13.481 8.084 1.00 74.81 100 GLY A CA 1
ATOM 788 C C . GLY A 1 100 ? 12.436 12.510 6.919 1.00 74.81 100 GLY A C 1
ATOM 789 O O . GLY A 1 100 ? 12.288 12.941 5.779 1.00 74.81 100 GLY A O 1
ATOM 790 N N . GLY A 1 101 ? 12.406 11.208 7.194 1.00 78.81 101 GLY A N 1
ATOM 791 C CA . GLY A 1 101 ? 11.980 10.190 6.234 1.00 78.81 101 GLY A CA 1
ATOM 792 C C . GLY A 1 101 ? 10.489 9.898 6.380 1.00 78.81 101 GLY A C 1
ATOM 793 O O . GLY A 1 101 ? 10.019 9.761 7.504 1.00 78.81 101 GLY A O 1
ATOM 794 N N . PHE A 1 102 ? 9.759 9.784 5.268 1.00 84.31 102 PHE A N 1
ATOM 795 C CA . PHE A 1 102 ? 8.350 9.368 5.217 1.00 84.31 102 PHE A CA 1
ATOM 796 C C . PHE A 1 102 ? 8.253 7.981 4.582 1.00 84.31 102 PHE A C 1
ATOM 798 O O . PHE A 1 102 ? 8.892 7.724 3.557 1.00 84.31 102 PHE A O 1
ATOM 805 N N . GLN A 1 103 ? 7.472 7.078 5.173 1.00 85.31 103 GLN A N 1
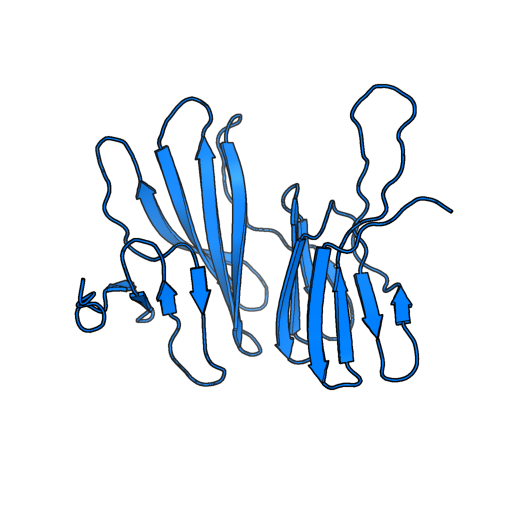ATOM 806 C CA . GLN A 1 103 ? 7.311 5.734 4.634 1.00 85.31 103 GLN A CA 1
ATOM 807 C C . GLN A 1 103 ? 5.923 5.161 4.902 1.00 85.31 103 GLN A C 1
ATOM 809 O O . GLN A 1 103 ? 5.595 4.749 6.022 1.00 85.31 103 GLN A O 1
ATOM 814 N N . ILE A 1 104 ? 5.155 5.000 3.820 1.00 91.31 104 ILE A N 1
ATOM 815 C CA . ILE A 1 104 ? 3.858 4.331 3.878 1.00 91.31 104 ILE A CA 1
ATOM 816 C C . ILE A 1 104 ? 4.098 2.880 4.283 1.00 91.31 104 ILE A C 1
ATOM 818 O O . ILE A 1 104 ? 4.674 2.067 3.551 1.00 91.31 104 ILE A O 1
ATOM 822 N N . THR A 1 105 ? 3.644 2.539 5.481 1.00 91.00 105 THR A N 1
ATOM 823 C CA . THR A 1 105 ? 3.877 1.221 6.058 1.00 91.00 105 THR A CA 1
ATOM 824 C C . THR A 1 105 ? 2.864 0.227 5.522 1.00 91.00 105 THR A C 1
ATOM 826 O O . THR A 1 105 ? 3.244 -0.886 5.151 1.00 91.00 105 THR A O 1
ATOM 829 N N . ARG A 1 106 ? 1.584 0.595 5.437 1.00 94.44 106 ARG A N 1
ATOM 830 C CA . ARG A 1 106 ? 0.508 -0.284 4.965 1.00 94.44 106 ARG A CA 1
ATOM 831 C C . ARG A 1 106 ? -0.578 0.502 4.256 1.00 94.44 106 ARG A C 1
ATOM 833 O O . ARG A 1 106 ? -0.877 1.615 4.664 1.00 94.44 106 ARG A O 1
ATOM 840 N N . ILE A 1 107 ? -1.200 -0.151 3.275 1.00 95.62 107 ILE A N 1
ATOM 841 C CA . ILE A 1 107 ? -2.478 0.240 2.682 1.00 95.62 107 ILE A CA 1
ATOM 842 C C . ILE A 1 107 ? -3.441 -0.949 2.790 1.00 95.62 107 ILE A C 1
ATOM 844 O O . ILE A 1 107 ? -3.033 -2.095 2.585 1.00 95.62 107 ILE A O 1
ATOM 848 N N . CYS A 1 108 ? -4.698 -0.689 3.146 1.00 95.06 108 CYS A N 1
ATOM 849 C CA . CYS A 1 108 ? -5.808 -1.638 3.040 1.00 95.06 108 CYS A CA 1
ATOM 850 C C . CYS A 1 108 ? -7.132 -0.898 2.805 1.00 95.06 108 CYS A C 1
ATOM 852 O O . CYS A 1 108 ? -7.175 0.323 2.907 1.00 95.06 108 CYS A O 1
ATOM 854 N N . GLY A 1 109 ? -8.235 -1.614 2.589 1.00 92.25 109 GLY A N 1
ATOM 855 C CA . GLY A 1 109 ? -9.536 -0.984 2.383 1.00 92.25 109 GLY A CA 1
ATOM 856 C C . GLY A 1 109 ? -10.553 -1.865 1.668 1.00 92.25 109 GLY A C 1
ATOM 857 O O . GLY A 1 109 ? -10.485 -3.094 1.729 1.00 92.25 109 GLY A O 1
ATOM 858 N N . THR A 1 110 ? -11.487 -1.214 0.987 1.00 88.50 110 THR A N 1
ATOM 859 C CA . THR A 1 110 ? -12.570 -1.805 0.193 1.00 88.50 110 THR A CA 1
ATOM 860 C C . THR A 1 110 ? -12.614 -1.154 -1.186 1.00 88.50 110 THR A C 1
ATOM 862 O O . THR A 1 110 ? -11.893 -0.197 -1.448 1.00 88.50 110 THR A O 1
ATOM 865 N N . SER A 1 111 ? -13.474 -1.656 -2.077 1.00 82.25 111 SER A N 1
ATOM 866 C CA . SER A 1 111 ? -13.712 -0.989 -3.361 1.00 82.25 111 SER A CA 1
ATOM 867 C C . SER A 1 111 ? -14.253 0.420 -3.100 1.00 82.25 111 SER A C 1
ATOM 869 O O . SER A 1 111 ? -15.304 0.578 -2.472 1.00 82.25 111 SER A O 1
ATOM 871 N N . GLY A 1 112 ? -13.484 1.436 -3.496 1.00 80.06 112 GLY A N 1
ATOM 872 C CA . GLY A 1 112 ? -13.832 2.851 -3.331 1.00 80.06 112 GLY A CA 1
ATOM 873 C C . GLY A 1 112 ? -13.445 3.495 -1.992 1.00 80.06 112 GLY A C 1
ATOM 874 O O . GLY A 1 112 ? -13.817 4.644 -1.742 1.00 80.06 112 GLY A O 1
ATOM 875 N N . ALA A 1 113 ? -12.716 2.788 -1.121 1.00 86.44 113 ALA A N 1
ATOM 876 C CA . ALA A 1 113 ? -12.130 3.370 0.085 1.00 86.44 113 ALA A CA 1
ATOM 877 C C . ALA A 1 113 ? -10.795 2.703 0.420 1.00 86.44 113 ALA A C 1
ATOM 879 O O . ALA A 1 113 ? -10.729 1.490 0.604 1.00 86.44 113 ALA A O 1
ATOM 880 N N . ALA A 1 114 ? -9.746 3.504 0.587 1.00 90.81 114 ALA A N 1
ATOM 881 C CA . ALA A 1 114 ? -8.440 3.028 1.022 1.00 90.81 114 ALA A CA 1
ATOM 882 C C . ALA A 1 114 ? -7.992 3.760 2.290 1.00 90.81 114 ALA A C 1
ATOM 884 O O . ALA A 1 114 ? -8.378 4.897 2.571 1.00 90.81 114 ALA A O 1
ATOM 885 N N . PHE A 1 115 ? -7.173 3.074 3.071 1.00 92.50 115 PHE A N 1
ATOM 886 C CA . PHE A 1 115 ? -6.642 3.517 4.346 1.00 92.50 115 PHE A CA 1
ATOM 887 C C . PHE A 1 115 ? -5.157 3.232 4.373 1.00 92.50 115 PHE A C 1
ATOM 889 O O . PHE A 1 115 ? -4.738 2.155 3.950 1.00 92.50 115 PHE A O 1
ATOM 896 N N . ALA A 1 116 ? -4.376 4.164 4.907 1.00 91.81 116 ALA A N 1
ATOM 897 C CA . ALA A 1 116 ? -2.938 4.002 5.012 1.00 91.81 116 ALA A CA 1
ATOM 898 C C . ALA A 1 116 ? -2.438 4.322 6.417 1.00 91.81 116 ALA A C 1
ATOM 900 O O . ALA A 1 116 ? -2.922 5.254 7.061 1.00 91.81 116 ALA A O 1
ATOM 901 N N . THR A 1 117 ? -1.447 3.561 6.873 1.00 90.44 117 THR A N 1
ATOM 902 C CA . THR A 1 117 ? -0.581 3.968 7.982 1.00 90.44 117 THR A CA 1
ATOM 903 C C . THR A 1 117 ? 0.781 4.352 7.450 1.00 90.44 117 THR A C 1
ATOM 905 O O . THR A 1 117 ? 1.294 3.751 6.504 1.00 90.44 117 THR A O 1
ATOM 908 N N . ASP A 1 118 ? 1.400 5.311 8.113 1.00 83.94 118 ASP A N 1
ATOM 909 C CA . ASP A 1 118 ? 2.725 5.818 7.791 1.00 83.94 118 ASP A CA 1
ATOM 910 C C . ASP A 1 118 ? 3.505 6.082 9.075 1.00 83.94 118 ASP A C 1
ATOM 912 O O . ASP A 1 118 ? 2.911 6.317 10.134 1.00 83.94 118 ASP A O 1
ATOM 916 N N . VAL A 1 119 ? 4.828 6.039 8.960 1.00 78.25 119 VAL A N 1
ATOM 917 C CA . VAL A 1 119 ? 5.731 6.533 9.989 1.00 78.25 119 VAL A CA 1
ATOM 918 C C . VAL A 1 119 ? 6.669 7.568 9.383 1.00 78.25 119 VAL A C 1
ATOM 920 O O . VAL A 1 119 ? 7.303 7.333 8.354 1.00 78.25 119 VAL A O 1
ATOM 923 N N . THR A 1 120 ? 6.783 8.708 10.059 1.00 81.88 120 THR A N 1
ATOM 924 C CA . THR A 1 120 ? 7.862 9.661 9.828 1.00 81.88 120 THR A CA 1
ATOM 925 C C . THR A 1 120 ? 8.924 9.503 10.906 1.00 81.88 120 THR A C 1
ATOM 927 O O . THR A 1 120 ? 8.616 9.594 12.099 1.00 81.88 120 THR A O 1
ATOM 930 N N . LEU A 1 121 ? 10.168 9.298 10.476 1.00 69.56 121 LEU A N 1
ATOM 931 C CA . LEU A 1 121 ? 11.354 9.235 11.330 1.00 69.56 121 LEU A CA 1
ATOM 932 C C . LEU A 1 121 ? 12.152 10.521 11.140 1.00 69.56 121 LEU A C 1
ATOM 934 O O . LEU A 1 121 ? 12.454 10.874 10.006 1.00 69.56 121 LEU A O 1
ATOM 938 N N . ILE A 1 122 ? 12.480 11.224 12.223 1.00 68.94 122 ILE A N 1
ATOM 939 C CA . ILE A 1 122 ? 13.381 12.381 12.168 1.00 68.94 122 ILE A CA 1
ATOM 940 C C . ILE A 1 122 ? 14.750 11.915 12.648 1.00 68.94 122 ILE A C 1
ATOM 942 O O . ILE A 1 122 ? 14.882 11.471 13.790 1.00 68.94 122 ILE A O 1
ATOM 946 N N . ASP A 1 123 ? 15.770 12.035 11.802 1.00 64.44 123 ASP A N 1
ATOM 947 C CA . ASP A 1 123 ? 17.128 11.658 12.183 1.00 64.44 123 ASP A CA 1
ATOM 948 C C . ASP A 1 123 ? 17.574 12.432 13.440 1.00 64.44 123 ASP A C 1
ATOM 950 O O . ASP A 1 123 ? 17.237 13.601 13.638 1.00 64.44 123 ASP A O 1
ATOM 954 N N . TYR A 1 124 ? 18.352 11.772 14.303 1.00 61.47 124 TYR A N 1
ATOM 955 C CA . TYR A 1 124 ? 18.924 12.313 15.552 1.00 61.47 124 TYR A CA 1
ATOM 956 C C . TYR A 1 124 ? 17.959 12.542 16.726 1.00 61.47 124 TYR A C 1
ATOM 958 O O . TYR A 1 124 ? 18.420 12.865 17.824 1.00 61.47 124 TYR A O 1
ATOM 966 N N . VAL A 1 125 ? 16.655 12.315 16.556 1.00 62.69 125 VAL A N 1
ATOM 967 C CA . VAL A 1 125 ? 15.680 12.340 17.654 1.00 62.69 125 VAL A CA 1
ATOM 968 C C . VAL A 1 125 ? 14.895 11.032 17.632 1.00 62.69 125 VAL A C 1
ATOM 970 O O . VAL A 1 125 ? 14.339 10.668 16.606 1.00 62.69 125 VAL A O 1
ATOM 973 N N . LEU A 1 126 ? 14.803 10.324 18.763 1.00 68.19 126 LEU A N 1
ATOM 974 C CA . LEU A 1 126 ? 13.968 9.115 18.910 1.00 68.19 126 LEU A CA 1
ATOM 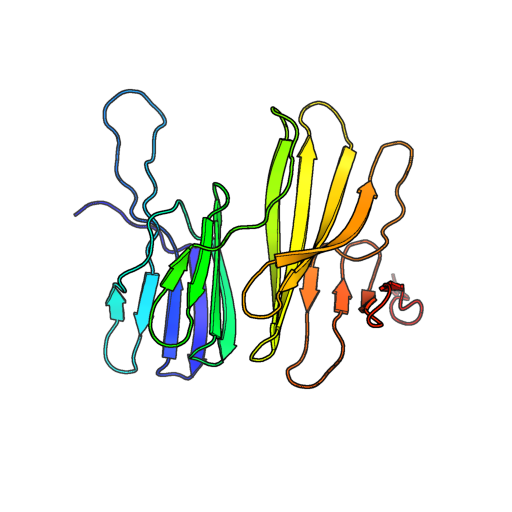975 C C . LEU A 1 126 ? 12.461 9.456 18.935 1.00 68.19 126 LEU A C 1
ATOM 977 O O . LEU A 1 126 ? 11.722 8.937 19.768 1.00 68.19 126 LEU A O 1
ATOM 981 N N . ASN A 1 127 ? 12.032 10.385 18.078 1.00 81.06 127 ASN A N 1
ATOM 982 C CA . ASN A 1 127 ? 10.655 10.817 17.932 1.00 81.06 127 ASN A CA 1
ATOM 983 C C . ASN A 1 127 ? 10.120 10.310 16.596 1.00 81.06 127 ASN A C 1
ATOM 985 O O . ASN A 1 127 ? 10.513 10.795 15.535 1.00 81.06 127 ASN A O 1
ATOM 989 N N . GLU A 1 128 ? 9.189 9.371 16.660 1.00 86.56 128 GLU A N 1
ATOM 990 C CA . GLU A 1 128 ? 8.487 8.846 15.497 1.00 86.56 128 GLU A CA 1
ATOM 991 C C . GLU A 1 128 ? 7.090 9.451 15.454 1.00 86.56 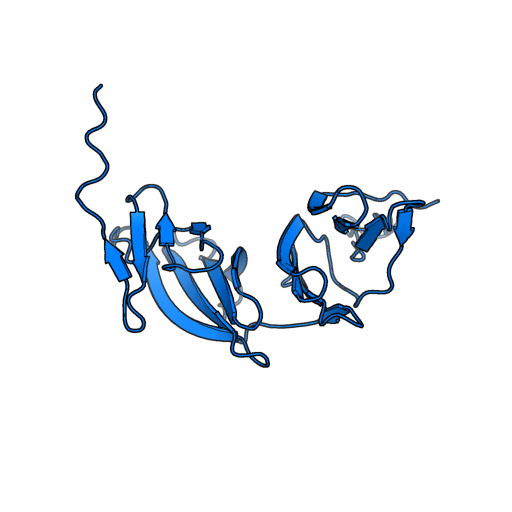128 GLU A C 1
ATOM 993 O O . GLU A 1 128 ? 6.359 9.393 16.445 1.00 86.56 128 GLU A O 1
ATOM 998 N N . THR A 1 129 ? 6.691 10.017 14.317 1.00 89.69 129 THR A N 1
ATOM 999 C CA . THR A 1 129 ? 5.292 10.424 14.130 1.00 89.69 129 THR A CA 1
ATOM 1000 C C . THR A 1 129 ? 4.577 9.378 13.301 1.00 89.69 129 THR A C 1
ATOM 1002 O O . THR A 1 129 ? 4.959 9.113 12.167 1.00 89.69 129 THR A O 1
ATOM 1005 N N . HIS A 1 130 ? 3.527 8.802 13.868 1.00 91.69 130 HIS A N 1
ATOM 1006 C CA . HIS A 1 130 ? 2.684 7.811 13.217 1.00 91.69 130 HIS A CA 1
ATOM 1007 C C . HIS A 1 130 ? 1.440 8.502 12.678 1.00 91.69 130 HIS A C 1
ATOM 1009 O O . HIS A 1 130 ? 0.763 9.233 13.409 1.00 91.69 130 HIS A O 1
ATOM 1015 N N . TYR A 1 131 ? 1.129 8.267 11.408 1.00 93.88 131 TYR A N 1
ATOM 1016 C CA . TYR A 1 131 ? -0.017 8.864 10.730 1.00 93.88 131 TYR A CA 1
ATOM 1017 C C . TYR A 1 131 ? -1.008 7.804 10.276 1.00 93.88 131 TYR A C 1
ATOM 1019 O O . TYR A 1 131 ? -0.639 6.696 9.887 1.00 93.88 131 TYR A O 1
ATOM 1027 N N . PHE A 1 132 ? -2.278 8.188 10.291 1.00 95.38 132 PHE A N 1
ATOM 1028 C CA . PHE A 1 132 ? -3.373 7.442 9.703 1.00 95.38 132 PHE A CA 1
ATOM 1029 C C . PHE A 1 132 ? -4.064 8.311 8.651 1.00 95.38 132 PHE A C 1
ATOM 1031 O O . PHE A 1 132 ? -4.486 9.435 8.946 1.00 95.38 132 PHE A O 1
ATOM 1038 N N . PHE A 1 133 ? -4.187 7.791 7.432 1.00 95.06 133 PHE A N 1
ATOM 1039 C CA . PHE A 1 133 ? -4.799 8.478 6.300 1.00 95.06 133 PHE A CA 1
ATOM 1040 C C . PHE A 1 133 ? -6.015 7.722 5.769 1.00 95.06 133 PHE A C 1
ATOM 1042 O O . PHE A 1 133 ? -6.048 6.490 5.762 1.00 95.06 133 PHE A O 1
ATOM 1049 N N . THR A 1 134 ? -6.986 8.480 5.267 1.00 94.62 134 THR A N 1
ATOM 1050 C CA . THR A 1 134 ? -8.154 7.984 4.535 1.00 94.62 134 THR A CA 1
ATOM 1051 C C . THR A 1 134 ? -8.115 8.495 3.100 1.00 94.62 134 THR A C 1
ATOM 1053 O O . THR A 1 134 ? -7.684 9.620 2.845 1.00 94.62 134 THR A O 1
ATOM 1056 N N . TRP A 1 135 ? -8.571 7.679 2.158 1.00 93.00 135 TRP A N 1
ATOM 1057 C CA . TRP A 1 135 ? -8.697 8.037 0.749 1.00 93.00 135 TRP A CA 1
ATOM 1058 C C . TRP A 1 135 ? -10.167 8.064 0.332 1.00 93.00 135 TRP A C 1
ATOM 1060 O O . TRP A 1 135 ? -10.928 7.154 0.663 1.00 93.00 135 TRP A O 1
ATOM 1070 N N . ASN A 1 136 ? -10.565 9.118 -0.385 1.00 85.81 136 ASN A N 1
ATOM 1071 C CA . ASN A 1 136 ? -11.957 9.405 -0.757 1.00 85.81 136 ASN A CA 1
ATOM 1072 C C . ASN A 1 136 ? -12.214 9.374 -2.276 1.00 85.81 136 ASN A C 1
ATOM 1074 O O . ASN A 1 136 ? -12.974 10.193 -2.792 1.00 85.81 136 ASN A O 1
ATOM 1078 N N . ASN A 1 137 ? -11.568 8.458 -2.990 1.00 83.69 137 ASN A N 1
ATOM 1079 C CA . ASN A 1 137 ? -11.541 8.353 -4.453 1.00 83.69 137 ASN A CA 1
ATOM 1080 C C . ASN A 1 137 ? -10.669 9.360 -5.206 1.00 83.69 137 ASN A C 1
ATOM 1082 O O . ASN A 1 137 ? -10.314 9.087 -6.344 1.00 83.69 137 ASN A O 1
ATOM 1086 N N . ASN A 1 138 ? -10.277 10.475 -4.584 1.00 84.94 138 ASN A N 1
ATOM 1087 C CA . ASN A 1 138 ? -9.474 11.500 -5.263 1.00 84.94 138 ASN A CA 1
ATOM 1088 C C . ASN A 1 138 ? -8.279 12.003 -4.453 1.00 84.94 138 ASN A C 1
ATOM 1090 O O . ASN A 1 138 ? -7.340 12.545 -5.030 1.00 84.94 138 ASN A O 1
ATOM 1094 N N . LYS A 1 139 ? -8.327 11.930 -3.118 1.00 90.94 139 LYS A N 1
ATOM 1095 C CA . LYS A 1 139 ? -7.287 12.513 -2.271 1.00 90.94 139 LYS A CA 1
ATOM 1096 C C . LYS A 1 139 ? -7.108 11.739 -0.974 1.00 90.94 139 LYS A C 1
ATOM 1098 O O . LYS A 1 139 ? -8.077 11.378 -0.304 1.00 90.94 139 LYS A O 1
ATOM 1103 N N . TRP A 1 140 ? -5.849 11.577 -0.584 1.00 94.94 140 TRP A N 1
ATOM 1104 C CA . TRP A 1 140 ? -5.468 11.151 0.756 1.00 94.94 140 TRP A CA 1
ATOM 1105 C C . TRP A 1 140 ? -5.600 12.303 1.758 1.00 94.94 140 TRP A C 1
ATOM 1107 O O . TRP A 1 140 ? -5.076 13.397 1.546 1.00 94.94 140 TRP A O 1
ATOM 1117 N N . THR A 1 141 ? -6.289 12.055 2.871 1.00 93.75 141 THR A N 1
ATOM 1118 C CA . THR A 1 141 ? -6.493 13.013 3.965 1.00 93.75 141 THR A CA 1
ATOM 1119 C C . THR A 1 141 ? -5.999 12.417 5.276 1.00 93.75 141 THR A C 1
ATOM 1121 O O . THR A 1 141 ? -6.313 11.273 5.598 1.00 93.75 141 THR A O 1
ATOM 1124 N N . LYS A 1 142 ? -5.239 13.189 6.062 1.00 94.44 142 LYS A N 1
ATOM 1125 C CA . LYS A 1 142 ? -4.826 12.772 7.410 1.00 94.44 142 LYS A CA 1
ATOM 1126 C C . LYS A 1 142 ? -6.047 12.721 8.328 1.00 94.44 142 LYS A C 1
ATOM 1128 O O . LYS A 1 142 ? -6.668 13.754 8.567 1.00 94.44 142 LYS A O 1
ATOM 1133 N N . ALA A 1 143 ? -6.344 11.544 8.866 1.00 94.69 143 ALA A N 1
ATOM 1134 C CA . ALA A 1 143 ? -7.465 11.314 9.771 1.00 94.69 143 ALA A CA 1
ATOM 1135 C C . ALA A 1 143 ? -7.048 11.292 11.251 1.00 94.69 143 ALA A C 1
ATOM 1137 O O . ALA A 1 143 ? -7.793 11.789 12.089 1.00 94.69 143 ALA A O 1
ATOM 1138 N N . ASP A 1 144 ? -5.865 10.767 11.582 1.00 94.75 144 ASP A N 1
ATOM 1139 C CA . ASP A 1 144 ? -5.317 10.806 12.948 1.00 94.75 144 ASP A CA 1
ATOM 1140 C C . ASP A 1 144 ? -3.778 10.750 12.924 1.00 94.75 144 ASP A C 1
ATOM 1142 O O . ASP A 1 144 ? -3.163 10.415 11.907 1.00 94.75 144 ASP A O 1
ATOM 1146 N N . SER A 1 145 ? -3.148 11.101 14.043 1.00 93.62 145 SER A N 1
ATOM 1147 C CA . SER A 1 145 ? -1.707 10.959 14.259 1.00 93.62 145 SER A CA 1
ATOM 1148 C C . SER A 1 145 ? -1.343 10.938 15.747 1.00 93.62 145 SER A C 1
ATOM 1150 O O . SER A 1 145 ? -2.041 11.524 16.587 1.00 93.62 145 SER A O 1
ATOM 1152 N N . PHE A 1 146 ? -0.207 10.326 16.072 1.00 91.50 146 PHE A N 1
ATOM 1153 C CA . PHE A 1 146 ? 0.435 10.416 17.387 1.00 91.50 146 PHE A CA 1
ATOM 1154 C C . PHE A 1 146 ? 1.958 10.396 17.256 1.00 91.50 146 PHE A C 1
ATOM 1156 O O . PHE A 1 146 ? 2.492 10.054 16.203 1.00 91.50 146 PHE A O 1
ATOM 1163 N N . VAL A 1 147 ? 2.646 10.789 18.326 1.00 90.75 147 VAL A N 1
ATOM 1164 C CA . VAL A 1 147 ? 4.109 10.791 18.400 1.00 90.75 147 VAL A CA 1
ATOM 1165 C C . VAL A 1 147 ? 4.537 9.791 19.461 1.00 90.75 147 VAL A C 1
ATOM 1167 O O . VAL A 1 147 ? 4.019 9.835 20.574 1.00 90.75 147 VAL A O 1
ATOM 1170 N N . ILE A 1 148 ? 5.492 8.930 19.121 1.00 87.88 148 ILE A N 1
ATOM 1171 C CA . ILE A 1 148 ? 6.244 8.129 20.085 1.00 87.88 148 ILE A CA 1
ATOM 1172 C C . ILE A 1 148 ? 7.581 8.813 20.312 1.00 87.88 148 ILE A C 1
ATOM 1174 O O . ILE A 1 148 ? 8.266 9.161 19.358 1.00 87.88 148 ILE A O 1
ATOM 1178 N N . SER A 1 149 ? 7.931 9.034 21.572 1.00 87.38 149 SER A N 1
ATOM 1179 C CA . SER A 1 149 ? 9.150 9.704 22.010 1.00 87.38 149 SER A CA 1
ATOM 1180 C C . SER A 1 149 ? 9.677 9.085 23.304 1.00 87.38 149 SER A C 1
ATOM 1182 O O . SER A 1 149 ? 9.042 8.234 23.930 1.00 87.38 149 SER A O 1
ATOM 1184 N N . SER A 1 150 ? 10.816 9.582 23.787 1.00 83.06 150 SER A N 1
ATOM 1185 C CA . SER A 1 150 ? 11.317 9.246 25.127 1.00 83.06 150 SER A CA 1
ATOM 1186 C C . SER A 1 150 ? 10.359 9.636 26.263 1.00 83.06 150 SER A C 1
ATOM 1188 O O . SER A 1 150 ? 10.472 9.099 27.363 1.00 83.06 150 SER A O 1
ATOM 1190 N N . THR A 1 151 ? 9.420 10.552 26.013 1.00 83.00 151 THR A N 1
ATOM 1191 C CA . THR A 1 151 ? 8.462 11.068 27.002 1.00 83.00 151 THR A CA 1
ATOM 1192 C C . THR A 1 151 ? 7.017 10.637 26.749 1.00 83.00 151 THR A C 1
ATOM 1194 O O . THR A 1 151 ? 6.166 10.862 27.607 1.00 83.00 151 THR A O 1
ATOM 1197 N N . SER A 1 152 ? 6.720 10.008 25.609 1.00 82.56 152 SER A N 1
ATOM 1198 C CA . SER A 1 152 ? 5.390 9.513 25.254 1.00 82.56 152 SER A CA 1
ATOM 1199 C C . SER A 1 152 ? 5.506 8.181 24.522 1.00 82.56 152 SER A C 1
ATOM 1201 O O . SER A 1 152 ? 6.046 8.115 23.426 1.00 82.56 152 SER A O 1
ATOM 1203 N N . GLN A 1 153 ? 5.008 7.110 25.135 1.00 82.50 153 GLN A N 1
ATOM 1204 C CA . GLN A 1 153 ? 5.031 5.759 24.555 1.00 82.50 153 GLN A CA 1
ATOM 1205 C C . GLN A 1 153 ? 3.617 5.216 24.316 1.00 82.50 153 GLN A C 1
ATOM 1207 O O . GLN A 1 153 ? 3.411 4.011 24.210 1.00 82.50 153 GLN A O 1
ATOM 1212 N N . GLU A 1 154 ? 2.619 6.099 24.264 1.00 87.12 154 GLU A N 1
ATOM 1213 C CA . GLU A 1 154 ? 1.226 5.697 24.109 1.00 87.12 154 GLU A CA 1
ATOM 1214 C C . GLU A 1 154 ? 0.838 5.630 22.630 1.00 87.12 154 GLU A C 1
ATOM 1216 O O . GLU A 1 154 ? 0.787 6.639 21.925 1.00 87.12 154 GLU A O 1
ATOM 1221 N N . TYR A 1 155 ? 0.523 4.423 22.164 1.00 89.56 155 TYR A N 1
ATOM 1222 C CA . TYR A 1 155 ? 0.031 4.205 20.811 1.00 89.56 155 TYR A CA 1
ATOM 1223 C C . TYR A 1 155 ? -1.480 4.413 20.754 1.00 89.56 155 TYR A C 1
ATOM 1225 O O . TYR A 1 155 ? -2.236 3.722 21.441 1.00 89.56 155 TYR A O 1
ATOM 1233 N N . LYS A 1 156 ? -1.927 5.310 19.868 1.00 92.50 156 LYS A N 1
ATOM 1234 C CA . LYS A 1 156 ? -3.357 5.458 19.546 1.00 92.50 156 LYS A CA 1
ATOM 1235 C C . LYS A 1 156 ? -3.865 4.360 18.612 1.00 92.50 156 LYS A C 1
ATOM 1237 O O . LYS A 1 156 ? -5.040 4.013 18.659 1.00 92.50 156 LYS A O 1
ATOM 1242 N N . PHE A 1 157 ? -2.988 3.847 17.753 1.00 93.56 157 PHE A N 1
ATOM 1243 C CA . PHE A 1 157 ? -3.265 2.792 16.784 1.00 93.56 157 PHE A CA 1
ATOM 1244 C C . PHE A 1 157 ? -1.991 2.006 16.462 1.00 93.56 157 PHE A C 1
ATOM 1246 O O . PHE A 1 157 ? -0.883 2.453 16.752 1.00 93.56 157 PHE A O 1
ATOM 1253 N N . GLY A 1 158 ? -2.149 0.816 15.882 1.00 90.81 158 GLY A N 1
ATOM 1254 C CA . GLY A 1 158 ? -1.028 -0.026 15.465 1.00 90.81 158 GLY A CA 1
ATOM 1255 C C . GLY A 1 158 ? -0.392 0.417 14.142 1.00 90.81 158 GLY A C 1
ATOM 1256 O O . GLY A 1 158 ? -1.016 1.094 13.332 1.00 90.81 158 GLY A O 1
ATOM 1257 N N . THR A 1 159 ? 0.840 -0.030 13.885 1.00 87.06 159 THR A N 1
ATOM 1258 C CA . THR A 1 159 ? 1.615 0.289 12.664 1.00 87.06 159 THR A CA 1
ATOM 1259 C C . THR A 1 159 ? 1.239 -0.554 11.446 1.00 87.06 159 THR A C 1
ATOM 1261 O O . THR A 1 159 ? 1.829 -0.430 10.371 1.00 87.06 159 THR A O 1
ATOM 1264 N N . ARG A 1 160 ? 0.280 -1.467 11.603 1.00 90.94 160 ARG A N 1
ATOM 1265 C CA . ARG A 1 160 ? -0.263 -2.278 10.517 1.00 90.94 160 ARG A CA 1
ATOM 1266 C C . ARG A 1 160 ? -1.762 -2.110 10.462 1.00 90.94 160 ARG A C 1
ATOM 1268 O O . ARG A 1 160 ? -2.399 -2.024 11.506 1.00 90.94 160 ARG A O 1
ATOM 1275 N N . LEU A 1 161 ? -2.308 -2.149 9.254 1.00 95.00 161 LEU A N 1
ATOM 1276 C CA . LEU A 1 161 ? -3.742 -2.124 9.013 1.00 95.00 161 LEU A CA 1
ATOM 1277 C C . LEU A 1 161 ? -4.235 -3.456 8.464 1.00 95.00 161 LEU A C 1
ATOM 1279 O O . LEU A 1 161 ? -3.502 -4.187 7.790 1.00 95.00 161 LEU A O 1
ATOM 1283 N N . TRP A 1 162 ? -5.491 -3.756 8.759 1.00 92.94 162 TRP A N 1
ATOM 1284 C CA . TRP A 1 162 ? -6.234 -4.829 8.126 1.00 92.94 162 TRP A CA 1
ATOM 1285 C C . TRP A 1 162 ? -7.719 -4.482 8.107 1.00 92.94 162 TRP A C 1
ATOM 1287 O O . TRP A 1 162 ? -8.265 -3.989 9.093 1.00 92.94 162 TRP A O 1
ATOM 1297 N N . MET A 1 163 ? -8.372 -4.765 6.987 1.00 92.06 163 MET A N 1
ATOM 1298 C CA . MET A 1 163 ? -9.806 -4.586 6.827 1.00 92.06 163 MET A CA 1
ATOM 1299 C C . MET A 1 163 ? -10.359 -5.787 6.054 1.00 92.06 163 MET A C 1
ATOM 1301 O O . MET A 1 163 ? -9.833 -6.108 4.984 1.00 92.06 163 MET A O 1
ATOM 1305 N N . PRO A 1 164 ? -11.378 -6.485 6.576 1.00 86.38 164 PRO A N 1
ATOM 1306 C CA . PRO A 1 164 ? -12.097 -7.489 5.811 1.00 86.38 164 PRO A CA 1
ATOM 1307 C C . PRO A 1 164 ? -13.051 -6.812 4.818 1.00 86.38 164 PRO A C 1
ATOM 1309 O O . PRO A 1 164 ? -13.473 -5.677 5.031 1.00 86.38 164 PRO A O 1
ATOM 1312 N N . LYS A 1 165 ? -13.436 -7.541 3.765 1.00 76.44 165 LYS A N 1
ATOM 1313 C CA . LYS A 1 165 ? -14.248 -7.036 2.642 1.00 76.44 165 LYS A CA 1
ATOM 1314 C C . LYS A 1 165 ? -15.526 -6.287 3.059 1.00 76.44 165 LYS A C 1
ATOM 1316 O O . LYS A 1 165 ? -15.854 -5.294 2.428 1.00 76.44 165 LYS A O 1
ATOM 1321 N N . ASP A 1 166 ? -16.185 -6.725 4.134 1.00 71.62 166 ASP A N 1
ATOM 1322 C CA . ASP A 1 166 ? -17.453 -6.167 4.629 1.00 71.62 166 ASP A CA 1
ATOM 1323 C C . ASP A 1 166 ? -17.409 -5.881 6.141 1.00 71.62 166 ASP A C 1
ATOM 1325 O O . ASP A 1 166 ? -18.326 -6.238 6.884 1.00 71.62 166 ASP A O 1
ATOM 1329 N N . GLY A 1 167 ? -16.321 -5.298 6.652 1.00 79.94 167 GLY A N 1
ATOM 1330 C CA . GLY A 1 167 ? -16.213 -5.109 8.098 1.00 79.94 167 GLY A CA 1
ATOM 1331 C C . GLY A 1 167 ? -15.450 -3.887 8.565 1.00 79.94 167 GLY A C 1
ATOM 1332 O O . GLY A 1 167 ? -15.333 -2.872 7.889 1.00 79.94 167 GLY A O 1
ATOM 1333 N N . TYR A 1 168 ? -15.012 -3.980 9.812 1.00 88.31 168 TYR A N 1
ATOM 1334 C CA . TYR A 1 168 ? -14.383 -2.893 10.540 1.00 88.31 168 TYR A CA 1
ATOM 1335 C C . TYR A 1 168 ? -12.903 -2.777 10.178 1.00 88.31 168 TYR A C 1
ATOM 1337 O O . TYR A 1 168 ? -12.215 -3.771 9.942 1.00 88.31 168 TYR A O 1
ATOM 1345 N N . LEU A 1 169 ? -12.401 -1.547 10.181 1.00 93.94 169 LEU A N 1
ATOM 1346 C CA . LEU A 1 169 ? -10.981 -1.286 10.023 1.00 93.94 169 LEU A CA 1
ATOM 1347 C C . LEU A 1 169 ? -10.261 -1.556 11.347 1.00 93.94 169 LEU A C 1
ATOM 1349 O O . LEU A 1 169 ? -10.580 -0.959 12.380 1.00 93.94 169 LEU A O 1
ATOM 1353 N N . LEU A 1 170 ? -9.272 -2.444 11.294 1.00 94.19 170 LEU A N 1
ATOM 1354 C CA . LEU A 1 170 ? -8.359 -2.712 12.391 1.00 94.19 170 LEU A CA 1
ATOM 1355 C C . LEU A 1 170 ? -6.989 -2.114 12.119 1.00 94.19 170 LEU A C 1
ATOM 1357 O O . LEU A 1 170 ? -6.487 -2.135 10.995 1.00 94.19 170 LEU A O 1
ATOM 1361 N N . SER A 1 171 ? -6.346 -1.696 13.200 1.00 94.69 171 SER A N 1
ATOM 1362 C CA . SER A 1 171 ? -4.901 -1.573 13.265 1.00 94.69 171 SER A CA 1
ATOM 1363 C C . SER A 1 171 ? -4.341 -2.511 14.326 1.00 94.69 171 SER A C 1
ATOM 1365 O O . SER A 1 171 ? -5.022 -2.869 15.287 1.00 94.69 171 SER A O 1
ATOM 1367 N N . TYR A 1 172 ? -3.106 -2.964 14.143 1.00 92.12 172 TYR A N 1
ATOM 1368 C CA . TYR A 1 172 ? -2.453 -3.875 15.078 1.00 92.12 172 TYR A CA 1
ATOM 1369 C C . TYR A 1 172 ? -0.93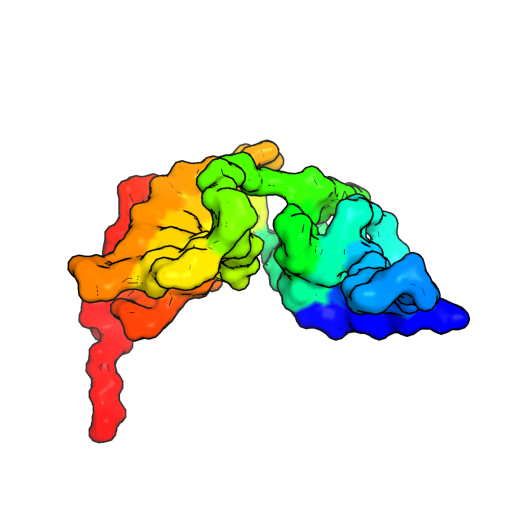5 -3.679 15.093 1.00 92.12 172 TYR A C 1
ATOM 1371 O O . TYR A 1 172 ? -0.345 -3.195 14.125 1.00 92.12 172 TYR A O 1
ATOM 1379 N N . GLY A 1 173 ? -0.295 -4.026 16.209 1.00 88.62 173 GLY A N 1
ATOM 1380 C CA . GLY A 1 173 ? 1.142 -3.835 16.417 1.00 88.62 173 GLY A CA 1
ATOM 1381 C C . GLY A 1 173 ? 1.604 -4.325 17.788 1.00 88.62 173 GLY A C 1
ATOM 1382 O O . GLY A 1 173 ? 0.909 -5.119 18.422 1.00 88.62 173 GLY A O 1
ATOM 1383 N N . SER A 1 174 ? 2.763 -3.840 18.246 1.00 83.38 174 SER A N 1
ATOM 1384 C CA . SER A 1 174 ? 3.338 -4.192 19.557 1.00 83.38 174 SER A CA 1
ATOM 1385 C C . SER A 1 174 ? 2.380 -3.921 20.717 1.00 83.38 174 SER A C 1
ATOM 1387 O O . SER A 1 174 ? 2.338 -4.687 21.672 1.00 83.38 174 SER A O 1
ATOM 1389 N N . GLU A 1 175 ? 1.551 -2.884 20.589 1.00 85.25 175 GLU A N 1
ATOM 1390 C CA . GLU A 1 175 ? 0.648 -2.453 21.654 1.00 85.25 175 GLU A CA 1
ATOM 1391 C C . GLU A 1 175 ? -0.725 -3.125 21.634 1.00 85.25 175 GLU A C 1
ATOM 1393 O O . GLU A 1 175 ? -1.564 -2.810 22.477 1.00 85.25 175 GLU A O 1
ATOM 1398 N N . GLY A 1 176 ? -0.977 -4.043 20.700 1.00 89.38 176 GLY A N 1
ATOM 1399 C CA . GLY A 1 176 ? -2.236 -4.777 20.591 1.00 89.38 176 GLY A CA 1
ATOM 1400 C C . GLY A 1 176 ? -3.040 -4.418 19.346 1.00 89.38 176 GLY A C 1
ATOM 1401 O O . GLY A 1 176 ? -2.483 -4.012 18.327 1.00 89.38 176 GLY A O 1
ATOM 1402 N N . ILE A 1 177 ? -4.354 -4.630 19.424 1.00 92.38 177 ILE A N 1
ATOM 1403 C CA . ILE A 1 177 ? -5.302 -4.465 18.316 1.00 92.38 177 ILE A CA 1
ATOM 1404 C C . ILE A 1 177 ? -6.219 -3.285 18.630 1.00 92.38 177 ILE A C 1
ATOM 1406 O O . ILE A 1 177 ? -6.758 -3.193 19.732 1.00 92.38 177 ILE A O 1
ATOM 1410 N N . PHE A 1 178 ? -6.427 -2.408 17.657 1.00 93.94 178 PHE A N 1
ATOM 1411 C CA . PHE A 1 178 ? -7.313 -1.258 17.751 1.00 93.94 178 PHE A CA 1
ATOM 1412 C C . PHE A 1 178 ? -8.322 -1.297 16.612 1.00 93.94 178 PHE A C 1
ATOM 1414 O O . PHE A 1 178 ? -8.001 -1.706 15.499 1.00 93.94 178 PHE A O 1
ATOM 1421 N N . GLN A 1 179 ? -9.535 -0.837 16.878 1.00 94.31 179 GLN A N 1
ATOM 1422 C CA . GLN A 1 179 ? -10.604 -0.745 15.895 1.00 94.31 179 GLN A CA 1
ATOM 1423 C C . GLN A 1 179 ? -10.969 0.717 15.654 1.00 94.31 179 GLN A C 1
ATOM 1425 O O . GLN A 1 179 ? -11.131 1.484 16.604 1.00 94.31 179 GLN A O 1
ATOM 1430 N N . TRP A 1 180 ? -11.104 1.103 14.389 1.00 93.75 180 TRP A N 1
ATOM 1431 C CA . TRP A 1 180 ? -11.543 2.442 14.005 1.00 93.75 180 TRP A CA 1
ATOM 1432 C C . TRP A 1 180 ? -13.069 2.548 14.069 1.00 93.75 180 TRP A C 1
ATOM 1434 O O . TRP A 1 180 ? -13.776 1.715 13.500 1.00 93.75 180 TRP A O 1
ATOM 1444 N N . SER A 1 181 ? -13.585 3.580 14.739 1.00 88.88 181 SER A N 1
ATOM 1445 C CA . SER A 1 181 ? -15.030 3.836 14.876 1.00 88.88 181 SER A CA 1
ATOM 1446 C C . SER A 1 181 ? -15.580 4.888 13.904 1.00 88.88 181 SER A C 1
ATOM 1448 O O . SER A 1 181 ? -16.760 5.221 13.970 1.00 88.88 181 SER A O 1
ATOM 1450 N N . GLY A 1 182 ? -14.741 5.449 13.024 1.00 85.19 182 GLY A N 1
ATOM 1451 C CA . GLY A 1 182 ? -15.091 6.581 12.155 1.00 85.19 182 GLY A CA 1
ATOM 1452 C C . GLY A 1 182 ? -14.615 7.938 12.684 1.00 85.19 182 GLY A C 1
ATOM 1453 O O . GLY A 1 182 ? -14.330 8.823 11.885 1.00 85.19 182 GLY A O 1
ATOM 1454 N N . GLY A 1 183 ? -14.478 8.085 14.008 1.00 86.50 183 GLY A N 1
ATOM 1455 C CA . GLY A 1 183 ? -14.009 9.319 14.659 1.00 86.50 183 GLY A CA 1
ATOM 1456 C C . GLY A 1 183 ? -12.821 9.136 15.608 1.00 86.50 183 GLY A C 1
ATOM 1457 O O . GLY A 1 183 ? -12.378 10.103 16.220 1.00 86.50 183 GLY A O 1
ATOM 1458 N N . GLY A 1 184 ? -12.323 7.908 15.761 1.00 92.81 184 GLY A N 1
ATOM 1459 C CA . GLY A 1 184 ? -11.197 7.594 16.634 1.00 92.81 184 GLY A CA 1
ATOM 1460 C C . GLY A 1 184 ? -10.929 6.094 16.732 1.00 92.81 184 GLY A C 1
ATOM 1461 O O . GLY A 1 184 ? -11.745 5.262 16.324 1.00 92.81 184 GLY A O 1
ATOM 1462 N N . TRP A 1 185 ? -9.777 5.750 17.299 1.00 95.12 185 TRP A N 1
ATOM 1463 C CA . TRP A 1 185 ? -9.376 4.369 17.556 1.00 95.12 185 TRP A CA 1
ATOM 1464 C C . TRP A 1 185 ? -9.822 3.905 18.940 1.00 95.12 185 TRP A C 1
ATOM 1466 O O . TRP A 1 185 ? -9.790 4.664 19.907 1.00 95.12 185 TRP A O 1
ATOM 1476 N N . GLN A 1 186 ? -10.236 2.645 19.038 1.00 93.75 186 GLN A N 1
ATOM 1477 C CA . GLN A 1 186 ? -10.587 1.980 20.290 1.00 93.75 186 GLN A CA 1
ATOM 1478 C C . GLN A 1 186 ? -9.705 0.748 20.466 1.00 93.75 186 GLN A C 1
ATOM 1480 O O . GLN A 1 186 ? -9.727 -0.157 19.631 1.00 93.75 186 GLN A O 1
ATOM 1485 N N . LYS A 1 187 ? -8.918 0.710 21.544 1.00 91.50 187 LYS A N 1
ATOM 1486 C CA . LYS A 1 187 ? -8.048 -0.428 21.854 1.00 91.50 187 LYS A CA 1
ATOM 1487 C C . LYS A 1 187 ? -8.890 -1.613 22.322 1.00 91.50 187 LYS A C 1
ATOM 1489 O O . LYS A 1 187 ? -9.642 -1.503 23.287 1.00 91.50 187 LYS A O 1
ATOM 1494 N N . ASN A 1 188 ? -8.742 -2.755 21.663 1.00 84.94 188 ASN A N 1
ATOM 1495 C CA . ASN A 1 188 ? -9.405 -3.987 22.057 1.00 84.94 188 ASN A CA 1
ATOM 1496 C C . ASN A 1 188 ? -8.589 -4.670 23.167 1.00 84.94 188 ASN A C 1
ATOM 1498 O O . ASN A 1 188 ? -7.561 -5.298 22.914 1.00 84.94 188 ASN A O 1
ATOM 1502 N N . SER A 1 189 ? -9.025 -4.504 24.416 1.00 69.69 189 SER A N 1
ATOM 1503 C CA . SER A 1 189 ? -8.331 -4.990 25.617 1.00 69.69 189 SER A CA 1
ATOM 1504 C C . SER A 1 189 ? -8.545 -6.480 25.909 1.00 69.69 189 SER A C 1
ATOM 1506 O O . SER A 1 189 ? -7.924 -7.017 26.822 1.00 69.69 189 SER A O 1
ATOM 1508 N N . THR A 1 190 ? -9.404 -7.167 25.151 1.00 64.94 190 THR A N 1
ATOM 1509 C CA . THR A 1 190 ? -9.854 -8.529 25.483 1.00 64.94 190 THR A CA 1
ATOM 1510 C C . THR A 1 190 ? -8.967 -9.640 24.896 1.00 64.94 190 THR A C 1
ATOM 1512 O O . THR A 1 190 ? -9.147 -10.800 25.247 1.00 64.94 190 THR A O 1
ATOM 1515 N N . ILE A 1 191 ? -8.012 -9.332 24.007 1.00 55.94 191 ILE A N 1
ATOM 1516 C CA . ILE A 1 191 ? -7.454 -10.350 23.089 1.00 55.94 191 ILE A CA 1
ATOM 1517 C C . ILE A 1 191 ? -6.084 -10.931 23.491 1.00 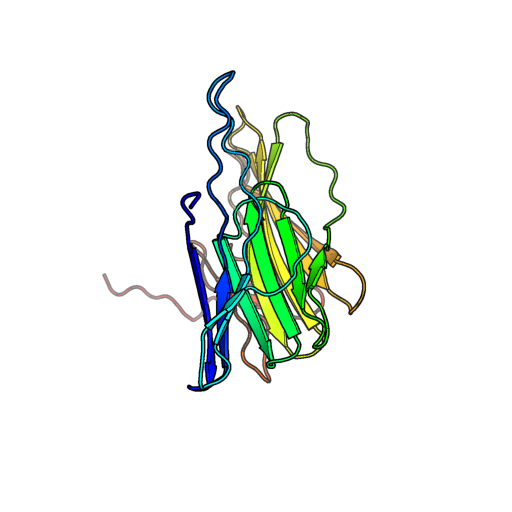55.94 191 ILE A C 1
ATOM 1519 O O . ILE A 1 191 ? -5.652 -11.905 22.883 1.00 55.94 191 ILE A O 1
ATOM 1523 N N . ILE A 1 192 ? -5.387 -10.446 24.526 1.00 55.25 192 ILE A N 1
ATOM 1524 C CA . ILE A 1 192 ? -4.030 -10.957 24.804 1.00 55.25 192 ILE A CA 1
ATOM 1525 C C . ILE A 1 192 ? -3.784 -11.203 26.302 1.00 55.25 192 ILE A C 1
ATOM 1527 O O . ILE A 1 192 ? -3.189 -10.383 26.993 1.00 55.25 192 ILE A O 1
ATOM 1531 N N . GLN A 1 193 ? -4.181 -12.383 26.795 1.00 50.38 193 GLN A N 1
ATOM 1532 C CA . GLN A 1 193 ? -3.386 -13.076 27.816 1.00 50.38 193 GLN A CA 1
ATOM 1533 C C . GLN A 1 193 ? -2.438 -14.028 27.085 1.00 50.38 193 GLN A C 1
ATOM 1535 O O . GLN A 1 193 ? -2.830 -15.127 26.683 1.00 50.38 193 GLN A O 1
ATOM 1540 N N . LEU A 1 194 ? -1.192 -13.591 26.880 1.00 54.88 194 LEU A N 1
ATOM 1541 C CA . LEU A 1 194 ? -0.118 -14.510 26.514 1.00 54.88 194 LEU A CA 1
ATOM 1542 C C . LEU A 1 194 ? 0.045 -15.468 27.692 1.00 54.88 194 LEU A C 1
ATOM 1544 O O . LEU A 1 194 ? 0.471 -15.060 28.771 1.00 54.88 194 LEU A O 1
ATOM 1548 N N . HIS A 1 195 ? -0.355 -16.721 27.502 1.00 51.72 195 HIS A N 1
ATOM 1549 C CA . HIS A 1 195 ? 0.045 -17.775 28.418 1.00 51.72 195 HIS A CA 1
ATOM 1550 C C . HIS A 1 195 ? 1.535 -17.998 28.155 1.00 51.72 195 HIS A C 1
ATOM 1552 O O . HIS A 1 195 ? 1.902 -18.451 27.069 1.00 51.72 195 HIS A O 1
ATOM 1558 N N . VAL A 1 196 ? 2.363 -17.547 29.098 1.00 57.22 196 VAL A N 1
ATOM 1559 C CA . VAL A 1 196 ? 3.809 -17.806 29.129 1.00 57.22 196 VAL A CA 1
ATOM 1560 C C . VAL A 1 196 ? 4.045 -19.258 29.517 1.00 57.22 196 VAL A C 1
ATOM 1562 O O . VAL A 1 196 ? 3.331 -19.733 30.431 1.00 57.22 196 VAL A O 1
#

pLDDT: mean 86.88, std 12.39, range [49.81, 98.56]

Secondary structure (DSSP, 8-state):
--EEEEEEEEEEETTEEEEEEEEE----SSSS----EEEEEEE-SS-EEEEP----S-EEEEEEEETTEEEEEESTT-EEEE-SS-EEE--------TTEEEEEEEEEEETTEEEEEEEEEETTS--EEEEEEEE-SS-EEEEEEEEE-SS----SS-SEEE--TTS--EEEETTEEEEE-SSSEEEETTS-----